Protein 9M7M (pdb70)

B-factor: mean 20.56, std 9.29, range [4.13, 63.59]

InterPro domains:
  IPR006439 HAD hydrolase, subfamily IA [TIGR01509] (69-194)
  IPR023198 Phosphoglycolate phosphatase-like, domain 2 [G3DSA:1.10.150.240] (22-89)
  IPR023214 HAD superfamily [G3DSA:3.40.50.1000] (11-214)
  IPR036412 HAD-like superfamily [SSF56784] (8-224)
  IPR041492 Haloacid dehalogenase-like hydrolase [PF13419] (12-194)
  IPR045228 Phosphatase Gpp1/Gpp2-like [cd07529] (8-196)

Structure (mmCIF, N/CA/C/O backbone):
data_9M7M
#
_entry.id   9M7M
#
_cell.length_a   51.620
_cell.length_b   61.090
_cell.length_c   68.250
_cell.angle_alpha   90.00
_cell.angle_beta   90.00
_cell.angle_gamma   90.00
#
_symmetry.space_group_name_H-M   'P 2 21 21'
#
loop_
_entity.id
_entity.type
_entity.pdbx_description
1 polymer "Pseudouridine-5'-phosphatase"
2 non-polymer 'MAGNESIUM ION'
3 non-polymer 5-[(2~{S},3~{R},4~{S},5~{R})-5-(hydroxymethyl)-3,4-bis(oxidanyl)oxolan-2-yl]-1~{H}-pyrimidine-2,4-dione
4 water water
#
loop_
_atom_site.group_PDB
_atom_site.id
_atom_site.type_symbol
_atom_site.label_atom_id
_atom_site.label_alt_id
_atom_site.label_comp_id
_atom_site.label_asym_id
_atom_site.label_entity_id
_atom_site.label_seq_id
_atom_site.pdbx_PDB_ins_code
_atom_site.Cartn_x
_atom_site.Cartn_y
_atom_site.Cartn_z
_atom_site.occupancy
_atom_site.B_iso_or_equiv
_atom_site.auth_seq_id
_atom_site.auth_comp_id
_atom_site.auth_asym_id
_atom_site.auth_atom_id
_atom_site.pdbx_PDB_model_num
ATOM 1 N N . ALA A 1 1 ? 6.194 20.706 -2.817 1.00 53.71 3 ALA A N 1
ATOM 2 C CA . ALA A 1 1 ? 5.218 19.754 -2.290 1.00 50.05 3 ALA A CA 1
ATOM 3 C C . ALA A 1 1 ? 4.805 20.154 -0.867 1.00 50.24 3 ALA A C 1
ATOM 4 O O . ALA A 1 1 ? 5.666 20.252 0.022 1.00 47.92 3 ALA A O 1
ATOM 10 N N . PRO A 1 2 ? 3.493 20.380 -0.637 1.00 41.08 4 PRO A N 1
ATOM 11 C CA . PRO A 1 2 ? 3.020 20.796 0.687 1.00 38.96 4 PRO A CA 1
ATOM 12 C C . PRO A 1 2 ? 3.383 19.771 1.769 1.00 33.42 4 PRO A C 1
ATOM 13 O O . PRO A 1 2 ? 3.550 18.589 1.478 1.00 31.86 4 PRO A O 1
ATOM 24 N N . PRO A 1 3 ? 3.491 20.213 3.020 1.00 28.20 5 PRO A N 1
ATOM 25 C CA . PRO A 1 3 ? 3.893 19.283 4.069 1.00 25.74 5 PRO A CA 1
ATOM 26 C C . PRO A 1 3 ? 2.763 18.320 4.373 1.00 25.11 5 PRO A C 1
ATOM 27 O O . PRO A 1 3 ? 1.611 18.744 4.464 1.00 25.09 5 PRO A O 1
ATOM 38 N N . GLN A 1 4 ? 3.090 17.052 4.506 1.00 21.79 6 GLN A N 1
ATOM 39 C CA . GLN A 1 4 ? 2.144 15.989 4.817 1.00 22.70 6 GLN A CA 1
ATOM 40 C C . GLN A 1 4 ? 2.396 15.469 6.232 1.00 24.69 6 GLN A C 1
ATOM 41 O O . GLN A 1 4 ? 3.530 15.553 6.734 1.00 18.68 6 GLN A O 1
ATOM 55 N N . PRO A 1 5 ? 1.347 14.938 6.895 1.00 20.21 7 PRO A N 1
ATOM 56 C CA . PRO A 1 5 ? 1.506 14.477 8.264 1.00 20.64 7 PRO A CA 1
ATOM 57 C C . PRO A 1 5 ? 2.521 13.330 8.400 1.00 18.00 7 PRO A C 1
ATOM 58 O O . PRO A 1 5 ? 2.705 12.502 7.512 1.00 19.98 7 PRO A O 1
ATOM 69 N N . VAL A 1 6 ? 3.165 13.308 9.569 1.00 19.41 8 VAL A N 1
ATOM 70 C CA . VAL A 1 6 ? 4.141 12.298 9.910 1.00 19.46 8 VAL A CA 1
ATOM 71 C C . VAL A 1 6 ? 3.856 11.691 11.264 1.00 21.02 8 VAL A C 1
ATOM 72 O O . VAL A 1 6 ? 3.112 12.268 12.060 1.00 21.59 8 VAL A O 1
ATOM 85 N N . THR A 1 7 ? 4.440 10.525 11.519 1.00 18.90 9 THR A N 1
ATOM 86 C CA . THR A 1 7 ? 4.275 9.871 12.818 1.00 22.09 9 THR A CA 1
ATOM 87 C C . THR A 1 7 ? 5.570 9.620 13.606 1.00 20.81 9 THR A C 1
ATOM 88 O O . THR A 1 7 ? 5.542 9.417 14.823 1.00 22.37 9 THR 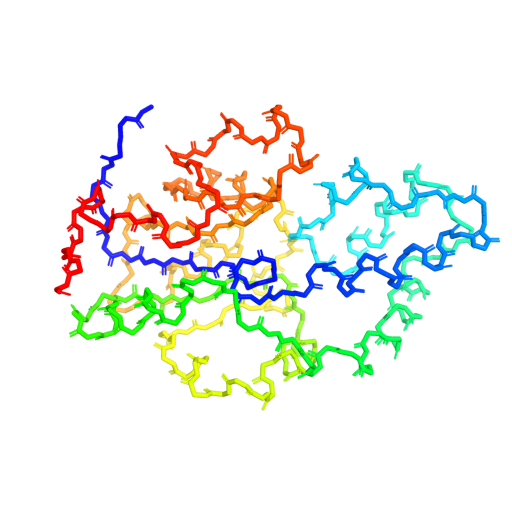A O 1
ATOM 99 N N . HIS A 1 8 ? 6.697 9.629 12.907 1.00 20.08 10 HIS A N 1
ATOM 100 C CA . HIS A 1 8 ? 8.008 9.360 13.509 1.00 17.89 10 HIS A CA 1
ATOM 101 C C . HIS A 1 8 ? 9.016 10.415 13.059 1.00 16.57 10 HIS A C 1
ATOM 102 O O . HIS A 1 8 ? 9.052 10.796 11.903 1.00 14.55 10 HIS A O 1
ATOM 116 N N . LEU A 1 9 ? 9.840 10.885 13.994 1.00 15.91 11 LEU A N 1
ATOM 117 C CA . LEU A 1 9 ? 10.843 11.913 13.730 1.00 13.05 11 LEU A CA 1
ATOM 118 C C . LEU A 1 9 ? 12.252 11.353 13.875 1.00 14.40 11 LEU A C 1
ATOM 119 O O . LEU A 1 9 ? 12.531 10.513 14.753 1.00 14.74 11 LEU A O 1
ATOM 135 N N . ILE A 1 10 ? 13.135 11.806 13.003 1.00 12.16 12 ILE A N 1
ATOM 136 C CA . ILE A 1 10 ? 14.526 11.395 13.028 1.00 10.66 12 ILE A CA 1
ATOM 137 C C . ILE A 1 10 ? 15.393 12.660 13.048 1.00 12.05 12 ILE A C 1
ATOM 138 O O . ILE A 1 10 ? 15.241 13.511 12.154 1.00 9.81 12 ILE A O 1
ATOM 154 N N . PHE A 1 11 ? 16.310 12.812 14.011 1.00 9.96 13 PHE A N 1
ATOM 155 C CA . PHE A 1 11 ? 17.113 14.044 14.161 1.00 9.34 13 PHE A CA 1
ATOM 156 C C . PHE A 1 11 ? 18.560 13.760 13.863 1.00 7.94 13 PHE A C 1
ATOM 157 O O . PHE A 1 11 ? 19.116 12.772 14.351 1.00 10.12 13 PHE A O 1
ATOM 174 N N . ASP A 1 12 ? 19.165 14.616 13.076 1.00 9.30 14 ASP A N 1
ATOM 175 C CA . ASP A 1 12 ? 20.618 14.741 13.048 1.00 7.72 14 ASP A CA 1
ATOM 176 C C . ASP A 1 12 ? 21.104 15.255 14.400 1.00 10.17 14 ASP A C 1
ATOM 177 O O . ASP A 1 12 ? 20.342 15.862 15.140 1.00 10.69 14 ASP A O 1
ATOM 186 N N . MET A 1 13 ? 22.386 15.117 14.691 1.00 8.26 15 MET A N 1
ATOM 187 C CA . MET A 1 13 ? 22.958 15.670 15.903 1.00 8.06 15 MET A CA 1
ATOM 188 C C . MET A 1 13 ? 23.788 16.918 15.634 1.00 7.42 15 MET A C 1
ATOM 189 O O . MET A 1 13 ? 23.462 18.026 16.078 1.00 8.46 15 MET A O 1
ATOM 203 N N . ASP A 1 14 ? 24.930 16.791 14.953 1.00 7.53 16 ASP A N 1
ATOM 204 C CA . ASP A 1 14 ? 25.860 17.876 14.826 1.00 9.77 16 ASP A CA 1
ATOM 205 C C . ASP A 1 14 ? 25.315 19.010 14.026 1.00 7.76 16 ASP A C 1
ATOM 206 O O . ASP A 1 14 ? 24.908 18.858 12.887 1.00 7.95 16 ASP A O 1
ATOM 215 N N . GLY A 1 15 ? 25.346 20.206 14.603 1.00 8.73 17 GLY A N 1
ATOM 216 C CA . GLY A 1 15 ? 24.889 21.412 13.952 1.00 8.75 17 GLY A CA 1
ATOM 217 C C . GLY A 1 15 ? 23.408 21.613 13.995 1.00 9.27 17 GLY A C 1
ATOM 218 O O . GLY A 1 15 ? 22.902 22.655 13.519 1.00 12.11 17 GLY A O 1
ATOM 222 N N . LEU A 1 16 ? 22.690 20.580 14.448 1.00 10.09 18 LEU A N 1
ATOM 223 C CA . LEU A 1 16 ? 21.209 20.568 14.433 1.00 8.57 18 LEU A CA 1
ATOM 224 C C . LEU A 1 16 ? 20.739 20.566 15.901 1.00 10.08 18 LEU A C 1
ATOM 225 O O . LEU A 1 16 ? 19.969 21.444 16.298 1.00 10.74 18 LEU A O 1
ATOM 241 N N . LEU A 1 17 ? 21.111 19.570 16.664 1.00 9.40 19 LEU A N 1
ATOM 242 C CA . LEU A 1 17 ? 20.813 19.544 18.092 1.00 10.65 19 LEU A CA 1
ATOM 243 C C . LEU A 1 17 ? 21.931 20.106 18.923 1.00 10.20 19 LEU A C 1
ATOM 244 O O . LEU A 1 17 ? 21.644 20.680 20.006 1.00 11.67 19 LEU A O 1
ATOM 260 N N . LEU A 1 18 ? 23.171 19.939 18.520 1.00 10.90 20 LEU A N 1
ATOM 261 C CA . LEU A 1 18 ? 24.325 20.499 19.252 1.00 11.48 20 LEU A CA 1
ATOM 262 C C . LEU A 1 18 ? 25.136 21.464 18.386 1.00 9.14 20 LEU A C 1
ATOM 263 O O . LEU A 1 18 ? 25.254 21.253 17.169 1.00 9.62 20 LEU A O 1
ATOM 279 N N . ASP A 1 19 ? 25.740 22.444 19.027 1.00 11.45 21 ASP A N 1
ATOM 280 C CA . ASP A 1 19 ? 26.503 23.505 18.361 1.00 10.73 21 ASP A CA 1
ATOM 281 C C . ASP A 1 19 ? 27.919 23.065 18.098 1.00 10.88 21 ASP A C 1
ATOM 282 O O . ASP A 1 19 ? 28.883 23.782 18.390 1.00 15.28 21 ASP A O 1
ATOM 291 N N . THR A 1 20 ? 28.098 21.883 17.521 1.00 10.10 22 THR A N 1
ATOM 292 C CA . THR A 1 20 ? 29.414 21.327 17.329 1.00 10.41 22 THR A CA 1
ATOM 293 C C . THR A 1 20 ? 30.046 21.648 15.989 1.00 11.08 22 THR A C 1
ATOM 294 O O . THR A 1 20 ? 31.270 21.491 15.837 1.00 10.95 22 THR A O 1
ATOM 305 N N . GLU A 1 21 ? 29.301 22.126 15.001 1.00 12.06 23 GLU A N 1
ATOM 306 C CA . GLU A 1 21 ? 29.929 22.438 13.710 1.00 12.52 23 GLU A CA 1
ATOM 307 C C . GLU A 1 21 ? 30.983 23.573 13.792 1.00 11.63 23 GLU A C 1
ATOM 308 O O . GLU A 1 21 ? 32.001 23.563 13.111 1.00 12.15 23 GLU A O 1
ATOM 320 N N . ARG A 1 22 ? 30.789 24.505 14.717 1.00 11.95 24 ARG A N 1
ATOM 321 C CA . ARG A 1 22 ? 31.786 25.545 14.881 1.00 15.89 24 ARG A CA 1
ATOM 322 C C . ARG A 1 22 ? 33.087 24.978 15.467 1.00 12.68 24 ARG A C 1
ATOM 323 O O . ARG A 1 22 ? 34.159 25.510 15.203 1.00 15.58 24 ARG A O 1
ATOM 344 N N . LEU A 1 23 ? 33.008 23.893 16.250 1.00 12.28 25 LEU A N 1
ATOM 345 C CA . LEU A 1 23 ? 34.190 23.215 16.784 1.00 14.12 25 LEU A CA 1
ATOM 346 C C . LEU A 1 23 ? 34.993 22.565 15.680 1.00 13.33 25 LEU A C 1
ATOM 347 O O . LEU A 1 23 ? 36.209 22.713 15.618 1.00 14.66 25 LEU A O 1
ATOM 363 N N . TYR A 1 24 ? 34.314 21.843 14.769 1.00 14.55 26 TYR A N 1
ATOM 364 C CA . TYR A 1 24 ? 34.996 21.297 13.600 1.00 12.43 26 TYR A CA 1
ATOM 365 C C . TYR A 1 24 ? 35.632 22.374 12.768 1.00 15.41 26 TYR A C 1
ATOM 366 O O . TYR A 1 24 ? 36.770 22.209 12.293 1.00 16.56 26 TYR A O 1
ATOM 384 N N . SER A 1 25 ? 34.910 23.484 12.576 1.00 13.15 27 SER A N 1
ATOM 385 C CA . SER A 1 25 ? 35.410 24.557 11.734 1.00 17.30 27 SER A CA 1
ATOM 386 C C . SER A 1 25 ? 36.736 25.097 12.255 1.00 17.08 27 SER A C 1
ATOM 387 O O . SER A 1 25 ? 37.691 25.298 11.507 1.00 19.45 27 SER A O 1
ATOM 395 N N . VAL A 1 26 ? 36.780 25.385 13.542 1.00 16.81 28 VAL A N 1
ATOM 396 C CA . VAL A 1 26 ? 38.022 25.920 14.130 1.00 18.51 28 VAL A CA 1
ATOM 397 C C . VAL A 1 26 ? 39.202 24.970 13.971 1.00 18.64 28 VAL A C 1
ATOM 398 O O . VAL A 1 26 ? 40.308 25.421 13.628 1.00 20.59 28 VAL A O 1
ATOM 411 N N . VAL A 1 27 ? 38.993 23.678 14.173 1.00 16.67 29 VAL A N 1
ATOM 412 C CA . VAL A 1 27 ? 40.096 22.730 14.116 1.00 19.95 29 VAL A CA 1
ATOM 413 C C . VAL A 1 27 ? 40.536 22.552 12.675 1.00 21.41 29 VAL A C 1
ATOM 414 O O . VAL A 1 27 ? 41.748 22.472 12.375 1.00 21.02 29 VAL A O 1
ATOM 427 N N . PHE A 1 28 ? 39.573 22.485 11.756 1.00 18.20 30 PHE A N 1
ATOM 428 C CA . PHE A 1 28 ? 39.963 22.351 10.349 1.00 17.99 30 PHE A CA 1
ATOM 429 C C . PHE A 1 28 ? 40.576 23.617 9.784 1.00 19.81 30 PHE A C 1
ATOM 430 O O . PHE A 1 28 ? 41.509 23.541 8.994 1.00 22.91 30 PHE A O 1
ATOM 447 N N . GLN A 1 29 ? 40.088 24.777 10.191 1.00 19.50 31 GLN A N 1
ATOM 448 C CA . GLN A 1 29 ? 40.687 26.035 9.729 1.00 22.98 31 GLN A CA 1
ATOM 449 C C . GLN A 1 29 ? 42.146 26.091 10.195 1.00 24.96 31 GLN A C 1
ATOM 450 O O . GLN A 1 29 ? 43.042 26.429 9.418 1.00 28.35 31 GLN A O 1
ATOM 464 N N . GLU A 1 30 ? 42.390 25.681 11.427 1.00 24.74 32 GLU A N 1
ATOM 465 C CA . GLU A 1 30 ? 43.743 25.762 11.964 1.00 27.96 32 GLU A CA 1
ATOM 466 C C . GLU A 1 30 ? 44.676 24.849 11.170 1.00 27.34 32 GLU A C 1
ATOM 467 O O . GLU A 1 30 ? 45.796 25.228 10.817 1.00 31.26 32 GLU A O 1
ATOM 479 N N . ILE A 1 31 ? 44.219 23.642 10.868 1.00 25.00 33 ILE A N 1
ATOM 480 C CA . ILE A 1 31 ? 45.023 22.708 10.095 1.00 23.47 33 ILE A CA 1
ATOM 481 C C . ILE A 1 31 ? 45.234 23.211 8.667 1.00 26.75 33 ILE A C 1
ATOM 482 O O . ILE A 1 31 ? 46.363 23.148 8.127 1.00 26.99 33 ILE A O 1
ATOM 498 N N . CYS A 1 32 ? 44.174 23.729 8.048 1.00 26.55 34 CYS A N 1
ATOM 499 C CA . CYS A 1 32 ? 44.247 24.189 6.648 1.00 24.96 34 CYS A CA 1
ATOM 500 C C . CYS A 1 32 ? 45.160 25.401 6.516 1.00 30.74 34 CYS A C 1
ATOM 501 O O . CYS A 1 32 ? 45.876 25.541 5.522 1.00 32.42 34 CYS A O 1
ATOM 509 N N . ASN A 1 33 ? 45.136 26.262 7.525 1.00 32.13 35 ASN A N 1
ATOM 510 C CA . ASN A 1 33 ? 45.885 27.502 7.500 1.00 34.05 35 ASN A CA 1
ATOM 511 C C . ASN A 1 33 ? 47.381 27.277 7.377 1.00 34.61 35 ASN A C 1
ATOM 512 O O . ASN A 1 33 ? 48.074 28.107 6.795 1.00 37.36 35 ASN A O 1
ATOM 523 N N . ARG A 1 34 ? 47.891 26.171 7.921 1.00 30.22 36 ARG A N 1
ATOM 524 C CA . ARG A 1 34 ? 49.341 25.980 7.954 1.00 34.43 36 ARG A CA 1
ATOM 525 C C . ARG A 1 34 ? 49.821 25.628 6.572 1.00 34.29 36 ARG A C 1
ATOM 526 O O . ARG A 1 34 ? 51.018 25.678 6.279 1.00 36.72 36 ARG A O 1
ATOM 547 N N . TYR A 1 35 ? 48.861 25.315 5.708 1.00 31.70 37 TYR A N 1
ATOM 548 C CA . TYR A 1 35 ? 49.134 25.039 4.319 1.00 35.33 37 TYR A CA 1
ATOM 549 C C . TYR A 1 35 ? 48.640 26.170 3.439 1.00 33.59 37 TYR A C 1
ATOM 550 O O . TYR A 1 35 ? 48.535 26.012 2.235 1.00 36.48 37 TYR A O 1
ATOM 568 N N . ASP A 1 36 ? 48.358 27.313 4.048 1.00 33.93 38 ASP A N 1
ATOM 569 C CA . ASP A 1 36 ? 47.868 28.488 3.326 1.00 37.06 38 ASP A CA 1
ATOM 570 C C . ASP A 1 36 ? 46.578 28.241 2.555 1.00 38.36 38 ASP A C 1
ATOM 571 O O . ASP A 1 36 ? 46.341 28.875 1.530 1.00 36.63 38 ASP A O 1
ATOM 580 N N . LYS A 1 37 ? 45.744 27.337 3.067 1.00 33.27 39 LYS A N 1
ATOM 581 C CA . LYS A 1 37 ? 44.435 27.069 2.490 1.00 31.37 39 LYS A CA 1
ATOM 582 C C . LYS A 1 37 ? 43.354 27.520 3.465 1.00 31.32 39 LYS A C 1
ATOM 583 O O . LYS A 1 37 ? 43.569 27.545 4.673 1.00 31.25 39 LYS A O 1
ATOM 602 N N . LYS A 1 38 ? 42.200 27.891 2.929 1.00 29.49 40 LYS A N 1
ATOM 603 C CA . LYS A 1 38 ? 41.075 28.362 3.735 1.00 28.41 40 LYS A CA 1
ATOM 604 C C . LYS A 1 38 ? 39.956 27.326 3.813 1.00 25.80 40 LYS A C 1
ATOM 605 O O . LYS A 1 38 ? 39.430 26.919 2.803 1.00 25.41 40 LYS A O 1
ATOM 624 N N . TYR A 1 39 ? 39.611 26.918 5.032 1.00 25.87 41 TYR A N 1
ATOM 625 C CA . TYR A 1 39 ? 38.507 26.005 5.274 1.00 22.01 41 TYR A CA 1
ATOM 626 C C . TYR A 1 39 ? 37.206 26.816 5.168 1.00 23.36 41 TYR A C 1
ATOM 627 O O . TYR A 1 39 ? 36.686 27.312 6.156 1.00 23.36 41 TYR A O 1
ATOM 645 N N . SER A 1 40 ? 36.670 26.939 3.963 1.00 21.84 42 SER A N 1
ATOM 646 C CA . SER A 1 40 ? 35.581 27.872 3.741 1.00 21.97 42 SER A CA 1
ATOM 647 C C . SER A 1 40 ? 34.243 27.168 3.752 1.00 21.39 42 SER A C 1
ATOM 648 O O . SER A 1 40 ? 34.172 25.953 3.725 1.00 19.98 42 SER A O 1
ATOM 656 N N . TRP A 1 41 ? 33.184 27.952 3.715 1.00 20.28 43 TRP A N 1
ATOM 657 C CA . TRP A 1 41 ? 31.848 27.393 3.652 1.00 19.70 43 TRP A CA 1
ATOM 658 C C . TRP A 1 41 ? 31.620 26.476 2.453 1.00 16.95 43 TRP A C 1
ATOM 659 O O . TRP A 1 41 ? 30.888 25.482 2.583 1.00 16.81 43 TRP A O 1
ATOM 680 N N . ASP A 1 42 ? 32.230 26.731 1.313 1.00 22.85 44 ASP A N 1
ATOM 681 C CA . ASP A 1 42 ? 32.045 25.835 0.197 1.00 23.87 44 ASP A CA 1
ATOM 682 C C . ASP A 1 42 ? 32.533 24.412 0.500 1.00 21.91 44 ASP A C 1
ATOM 683 O O . ASP A 1 42 ? 31.804 23.456 0.240 1.00 24.52 44 ASP A O 1
ATOM 692 N N . VAL A 1 43 ? 33.722 24.299 1.104 1.00 16.17 45 VAL A N 1
ATOM 693 C CA . VAL A 1 43 ? 34.272 23.038 1.550 1.00 16.90 45 VAL A CA 1
ATOM 694 C C . VAL A 1 43 ? 33.421 22.427 2.660 1.00 15.05 45 VAL A C 1
ATOM 695 O O . VAL A 1 43 ? 33.078 21.253 2.603 1.00 13.31 45 VAL A O 1
ATOM 708 N N . LYS A 1 44 ? 33.044 23.216 3.665 1.00 13.80 46 LYS A N 1
ATOM 709 C CA . LYS A 1 44 ? 32.264 22.685 4.766 1.00 14.96 46 LYS A CA 1
ATOM 710 C C . LYS A 1 44 ? 30.967 22.064 4.286 1.00 15.21 46 LYS A C 1
ATOM 711 O O . LYS A 1 44 ? 30.558 21.029 4.759 1.00 13.04 46 LYS A O 1
ATOM 730 N N . SER A 1 45 ? 30.344 22.691 3.279 1.00 12.72 47 SER A N 1
ATOM 731 C CA . SER A 1 45 ? 29.084 22.187 2.747 1.00 12.03 47 SE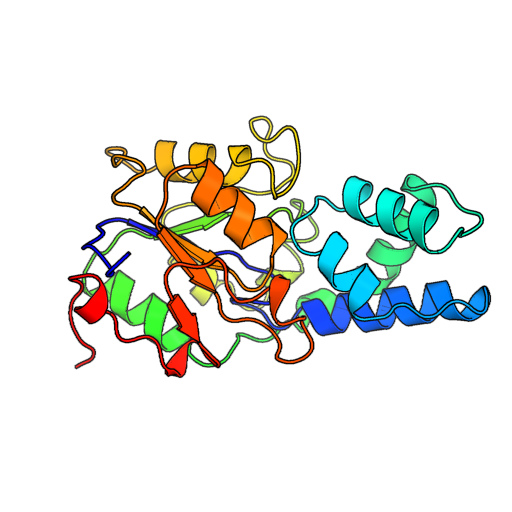R A CA 1
ATOM 732 C C . SER A 1 45 ? 29.196 20.808 2.154 1.00 13.33 47 SER A C 1
ATOM 733 O O . SER A 1 45 ? 28.242 20.098 2.075 1.00 12.84 47 SER A O 1
ATOM 741 N N . LEU A 1 46 ? 30.374 20.430 1.716 1.00 9.57 48 LEU A N 1
ATOM 742 C CA . LEU A 1 46 ? 30.599 19.170 1.085 1.00 10.28 48 LEU A CA 1
ATOM 743 C C . LEU A 1 46 ? 30.725 18.086 2.100 1.00 9.23 48 LEU A C 1
ATOM 744 O O . LEU A 1 46 ? 30.543 16.906 1.767 1.00 10.98 48 LEU A O 1
ATOM 760 N N . VAL A 1 47 ? 31.117 18.376 3.333 1.00 10.42 49 VAL A N 1
ATOM 761 C CA . VAL A 1 47 ? 31.538 17.334 4.274 1.00 10.22 49 VAL A CA 1
ATOM 762 C C . VAL A 1 47 ? 30.622 17.172 5.495 1.00 9.88 49 VAL A C 1
ATOM 763 O O . VAL A 1 47 ? 30.642 16.137 6.141 1.00 10.78 49 VAL A O 1
ATOM 776 N N . MET A 1 48 ? 29.829 18.174 5.816 1.00 10.44 50 MET A N 1
ATOM 777 C CA . MET A 1 48 ? 28.863 17.962 6.943 1.00 11.06 50 MET A CA 1
ATOM 778 C C . MET A 1 48 ? 27.972 16.778 6.633 1.00 9.86 50 MET A C 1
ATOM 779 O O . MET A 1 48 ? 27.503 16.686 5.527 1.00 9.40 50 MET A O 1
ATOM 793 N N . GLY A 1 49 ? 27.861 15.866 7.554 1.00 10.33 51 GLY A N 1
ATOM 794 C CA . GLY A 1 49 ? 27.044 14.667 7.361 1.00 11.32 51 GLY A CA 1
ATOM 795 C C . GLY A 1 49 ? 27.790 13.431 6.890 1.00 11.05 51 GLY A C 1
ATOM 796 O O . GLY A 1 49 ? 27.246 12.321 6.949 1.00 11.97 51 GLY A O 1
ATOM 800 N N . LYS A 1 50 ? 29.052 13.616 6.503 1.00 10.23 52 LYS A N 1
ATOM 801 C CA . LYS A 1 50 ? 29.915 12.510 6.096 1.00 10.87 52 LYS A CA 1
ATOM 802 C C . LYS A 1 50 ? 30.550 11.894 7.345 1.00 11.29 52 LYS A C 1
ATOM 803 O O . LYS A 1 50 ? 30.725 12.559 8.364 1.00 14.27 52 LYS A O 1
ATOM 822 N N . LYS A 1 51 ? 30.954 10.649 7.215 1.00 13.84 53 LYS A N 1
ATOM 823 C CA . LYS A 1 51 ? 31.713 10.000 8.262 1.00 14.54 53 LYS A CA 1
ATOM 824 C C . LYS A 1 51 ? 33.091 10.668 8.268 1.00 12.36 53 LYS A C 1
ATOM 825 O O . LYS A 1 51 ? 33.532 11.294 7.300 1.00 13.48 53 LYS A O 1
ATOM 844 N N . ALA A 1 52 ? 33.816 10.537 9.371 1.00 14.52 54 ALA A N 1
ATOM 845 C CA . ALA A 1 52 ? 35.045 11.326 9.567 1.00 13.76 54 ALA A CA 1
ATOM 846 C C . ALA A 1 52 ? 36.095 11.078 8.491 1.00 14.25 54 ALA A C 1
ATOM 847 O O . ALA A 1 52 ? 36.679 12.024 7.989 1.00 16.22 54 ALA A O 1
ATOM 854 N N . LEU A 1 53 ? 36.326 9.817 8.155 1.00 17.85 55 LEU A N 1
ATOM 855 C CA . LEU A 1 53 ? 37.294 9.487 7.133 1.00 18.51 55 LEU A CA 1
ATOM 856 C C . LEU A 1 53 ? 36.862 10.009 5.740 1.00 18.10 55 LEU A C 1
ATOM 857 O O . LEU A 1 53 ? 37.690 10.453 4.942 1.00 17.34 55 LEU A O 1
ATOM 873 N N . GLU A 1 54 ? 35.550 9.972 5.461 1.00 16.40 56 GLU A N 1
ATOM 874 C CA . GLU A 1 54 ? 35.005 10.465 4.197 1.00 14.52 56 GLU A CA 1
ATOM 875 C C . GLU A 1 54 ? 35.218 11.970 4.091 1.00 12.74 56 GLU A C 1
ATOM 876 O O . GLU A 1 54 ? 35.648 12.496 3.051 1.00 15.06 56 GLU A O 1
ATOM 888 N N . ALA A 1 55 ? 34.876 12.658 5.173 1.00 13.91 57 ALA A N 1
ATOM 889 C CA . ALA A 1 55 ? 35.055 14.110 5.241 1.00 13.65 57 ALA A CA 1
ATOM 890 C C . ALA A 1 55 ? 36.514 14.482 5.032 1.00 13.16 57 ALA A C 1
ATOM 891 O O . ALA A 1 55 ? 36.843 15.376 4.283 1.00 14.70 57 ALA A O 1
ATOM 898 N N . ALA A 1 56 ? 37.412 13.803 5.739 1.00 14.36 58 ALA A N 1
ATOM 899 C CA . ALA A 1 56 ? 38.832 14.070 5.645 1.00 14.91 58 ALA A CA 1
ATOM 900 C C . ALA A 1 56 ? 39.356 13.935 4.207 1.00 13.84 58 ALA A C 1
ATOM 901 O O . ALA A 1 56 ? 40.062 14.827 3.716 1.00 16.35 58 ALA A O 1
ATOM 908 N N . GLN A 1 57 ? 38.939 12.890 3.517 1.00 15.02 59 GLN A N 1
ATOM 909 C CA . GLN A 1 57 ? 39.388 12.694 2.165 1.00 16.17 59 GLN A CA 1
ATOM 910 C C . GLN A 1 57 ? 38.897 13.811 1.236 1.00 15.95 59 GLN A C 1
ATOM 911 O O . GLN A 1 57 ? 39.618 14.290 0.381 1.00 16.35 59 GLN A O 1
ATOM 925 N N . ILE A 1 58 ? 37.659 14.252 1.427 1.00 15.27 60 ILE A N 1
ATOM 926 C CA . ILE A 1 58 ? 37.157 15.362 0.637 1.00 12.75 60 ILE A CA 1
ATOM 927 C C . ILE A 1 58 ? 37.900 16.652 0.875 1.00 14.42 60 ILE A C 1
ATOM 928 O O . ILE A 1 58 ? 38.276 17.364 -0.073 1.00 16.00 60 ILE A O 1
ATOM 944 N N . ILE A 1 59 ? 38.160 16.967 2.153 1.00 14.75 61 ILE A N 1
ATOM 945 C CA . ILE A 1 59 ? 38.929 18.170 2.507 1.00 15.15 61 ILE A CA 1
ATOM 946 C C . ILE A 1 59 ? 40.298 18.147 1.800 1.00 15.67 61 ILE A C 1
ATOM 947 O O . ILE A 1 59 ? 40.738 19.141 1.212 1.00 19.26 61 ILE A O 1
ATOM 963 N N . ILE A 1 60 ? 40.914 16.987 1.878 1.00 14.95 62 ILE A N 1
ATOM 964 C CA . ILE A 1 60 ? 42.253 16.794 1.315 1.00 17.98 62 ILE A CA 1
ATOM 965 C C . ILE A 1 60 ? 42.216 16.992 -0.188 1.00 19.47 62 ILE A C 1
ATOM 966 O O . ILE A 1 60 ? 43.041 17.715 -0.746 1.00 20.61 62 ILE A O 1
ATOM 982 N N . ASP A 1 61 ? 41.252 16.374 -0.871 1.00 19.39 63 ASP A N 1
ATOM 983 C CA . ASP A 1 61 ? 41.159 16.472 -2.338 1.00 19.65 63 ASP A CA 1
ATOM 984 C C . ASP A 1 61 ? 40.797 17.880 -2.807 1.00 20.93 63 ASP A C 1
ATOM 985 O O . ASP A 1 61 ? 41.316 18.393 -3.790 1.00 23.62 63 ASP A O 1
ATOM 994 N N . VAL A 1 62 ? 39.815 18.492 -2.158 1.00 18.98 64 VAL A N 1
ATOM 995 C CA . VAL A 1 62 ? 39.390 19.832 -2.571 1.00 19.30 64 VAL A CA 1
ATOM 996 C C . VAL A 1 62 ? 40.435 20.929 -2.287 1.00 23.23 64 VAL A C 1
ATOM 997 O O . VAL A 1 62 ? 40.653 21.826 -3.099 1.00 23.54 64 VAL A O 1
ATOM 1010 N N . LEU A 1 63 ? 41.075 20.849 -1.128 1.00 23.47 65 LEU A N 1
ATOM 1011 C CA . LEU A 1 63 ? 42.095 21.830 -0.725 1.00 23.69 65 LEU A CA 1
ATOM 1012 C C . LEU A 1 63 ? 43.551 21.406 -1.048 1.00 25.36 65 LEU A C 1
ATOM 1013 O O . LEU A 1 63 ? 44.475 22.180 -0.845 1.00 29.89 65 LEU A O 1
ATOM 1029 N N . GLN A 1 64 ? 43.720 20.200 -1.576 1.00 22.60 66 GLN A N 1
ATOM 1030 C CA . GLN A 1 64 ? 45.024 19.655 -1.927 1.00 27.02 66 GLN A CA 1
ATOM 1031 C C . GLN A 1 64 ? 45.988 19.711 -0.748 1.00 29.17 66 GLN A C 1
ATOM 1032 O O . GLN A 1 64 ? 47.110 20.230 -0.837 1.00 30.27 66 GLN A O 1
ATOM 1046 N N . LEU A 1 65 ? 45.538 19.168 0.369 1.00 23.32 67 LEU A N 1
ATOM 1047 C CA . LEU A 1 65 ? 46.366 19.079 1.549 1.00 25.07 67 LEU A CA 1
ATOM 1048 C C . LEU A 1 65 ? 47.306 17.906 1.416 1.00 27.56 67 LEU A C 1
ATOM 1049 O O . LEU A 1 65 ? 46.932 16.857 0.916 1.00 26.47 67 LEU A O 1
ATOM 1065 N N . PRO A 1 66 ? 48.539 18.067 1.929 1.00 27.69 68 PRO A N 1
ATOM 1066 C CA . PRO A 1 66 ? 49.586 17.058 1.754 1.00 31.31 68 PRO A CA 1
ATOM 1067 C C . PRO A 1 66 ? 49.560 15.969 2.830 1.00 28.47 68 PRO A C 1
ATOM 1068 O O . PRO A 1 66 ? 50.595 15.650 3.415 1.00 29.64 68 PRO A O 1
ATOM 1079 N N . MET A 1 67 ? 48.376 15.430 3.114 1.00 25.76 69 MET A N 1
ATOM 1080 C CA . MET A 1 67 ? 48.206 14.393 4.137 1.00 27.72 69 MET A CA 1
ATOM 1081 C C . MET A 1 67 ? 47.275 13.280 3.702 1.00 27.36 69 MET A C 1
ATOM 1082 O O . MET A 1 67 ? 46.568 13.411 2.699 1.00 29.21 69 MET A O 1
ATOM 1096 N N . SER A 1 68 ? 47.252 12.187 4.457 1.00 24.50 70 SER A N 1
ATOM 1097 C CA . S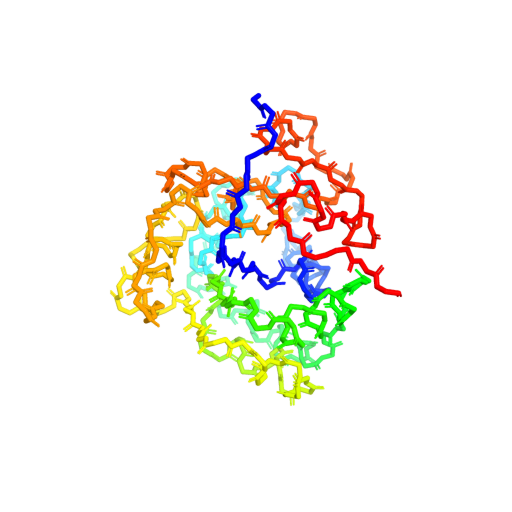ER A 1 68 ? 46.293 11.122 4.222 1.00 22.45 70 SER A CA 1
ATOM 1098 C C . SER A 1 68 ? 45.054 11.373 5.067 1.00 20.91 70 SER A C 1
ATOM 1099 O O . SER A 1 68 ? 45.083 12.151 6.003 1.00 20.81 70 SER A O 1
ATOM 1107 N N . LYS A 1 69 ? 43.954 10.724 4.705 1.00 23.38 71 LYS A N 1
ATOM 1108 C CA . LYS A 1 69 ? 42.742 10.887 5.446 1.00 19.76 71 LYS A CA 1
ATOM 1109 C C . LYS A 1 69 ? 42.881 10.365 6.872 1.00 20.65 71 LYS A C 1
ATOM 1110 O O . LYS A 1 69 ? 42.309 10.911 7.791 1.00 20.40 71 LYS A O 1
ATOM 1129 N N . GLU A 1 70 ? 43.652 9.296 7.043 1.00 23.07 72 GLU A N 1
ATOM 1130 C CA . GLU A 1 70 ? 43.862 8.749 8.376 1.00 23.62 72 GLU A CA 1
ATOM 1131 C C . GLU A 1 70 ? 44.631 9.726 9.251 1.00 22.71 72 GLU A C 1
ATOM 1132 O O . GLU A 1 70 ? 44.315 9.925 10.424 1.00 21.07 72 GLU A O 1
ATOM 1144 N N . GLU A 1 71 ? 45.618 10.383 8.660 1.00 20.68 73 GLU A N 1
ATOM 1145 C CA . GLU A 1 71 ? 46.390 11.396 9.378 1.00 23.36 73 GLU A CA 1
ATOM 1146 C C . GLU A 1 71 ? 45.551 12.599 9.772 1.00 20.32 73 GLU A C 1
ATOM 1147 O O . GLU A 1 71 ? 45.654 13.102 10.892 1.00 20.18 73 GLU A O 1
ATOM 1159 N N . LEU A 1 72 ? 44.665 13.033 8.870 1.00 22.23 74 LEU A N 1
ATOM 1160 C CA . LEU A 1 72 ? 43.821 14.187 9.146 1.00 17.19 74 LEU A CA 1
ATOM 1161 C C . LEU A 1 72 ? 42.763 13.849 10.190 1.00 16.39 74 LEU A C 1
ATOM 1162 O O . LEU A 1 72 ? 42.492 14.648 11.079 1.00 17.96 74 LEU A O 1
ATOM 1178 N N . VAL A 1 73 ? 42.202 12.650 10.123 1.00 16.41 75 VAL A N 1
ATOM 1179 C CA . VAL A 1 73 ? 41.266 12.227 11.165 1.00 17.99 75 VAL A CA 1
ATOM 1180 C C . VAL A 1 73 ? 41.980 12.145 12.519 1.00 19.18 75 VAL A C 1
ATOM 1181 O O . VAL A 1 73 ? 41.452 12.643 13.499 1.00 19.11 75 VAL A O 1
ATOM 1194 N N . GLU A 1 74 ? 43.157 11.501 12.583 1.00 20.25 76 GLU A N 1
ATOM 1195 C CA . GLU A 1 74 ? 43.826 11.365 13.865 1.00 23.04 76 GLU A CA 1
ATOM 1196 C C . GLU A 1 74 ? 44.139 12.722 14.455 1.00 18.46 76 GLU A C 1
ATOM 1197 O O . GLU A 1 74 ? 43.835 12.970 15.622 1.00 21.96 76 GLU A O 1
ATOM 1209 N N . GLU A 1 75 ? 44.732 13.609 13.676 1.00 25.07 77 GLU A N 1
ATOM 1210 C CA . GLU A 1 75 ? 45.106 14.913 14.217 1.00 25.64 77 GLU A CA 1
ATOM 1211 C C . GLU A 1 75 ? 43.880 15.699 14.647 1.00 23.61 77 GLU A C 1
ATOM 1212 O O . GLU A 1 75 ? 43.834 16.260 15.722 1.00 26.50 77 GLU A O 1
ATOM 1224 N N . SER A 1 76 ? 42.859 15.721 13.798 1.00 21.77 78 SER A N 1
ATOM 1225 C CA . SER A 1 76 ? 41.677 16.551 14.077 1.00 18.75 78 SER A CA 1
ATOM 1226 C C . SER A 1 76 ? 40.928 16.004 15.292 1.00 20.64 78 SER A C 1
ATOM 1227 O O . SER A 1 76 ? 40.508 16.786 16.146 1.00 18.67 78 SER A O 1
ATOM 1235 N N . GLN A 1 77 ? 40.779 14.680 15.395 1.00 20.54 79 GLN A N 1
ATOM 1236 C CA . GLN A 1 77 ? 40.080 14.075 16.526 1.00 21.72 79 GLN A CA 1
ATOM 1237 C C . GLN A 1 77 ? 40.852 14.355 17.824 1.00 26.02 79 GLN A C 1
ATOM 1238 O O . GLN A 1 77 ? 40.252 14.604 18.865 1.00 27.20 79 GLN A O 1
ATOM 1252 N N . THR A 1 78 ? 42.168 14.367 17.746 1.00 22.89 80 THR A N 1
ATOM 1253 C CA . THR A 1 78 ? 42.964 14.602 18.942 1.00 25.39 80 THR A CA 1
ATOM 1254 C C . THR A 1 78 ? 42.661 15.989 19.500 1.00 26.29 80 THR A C 1
ATOM 1255 O O . THR A 1 78 ? 42.522 16.169 20.717 1.00 27.76 80 THR A O 1
ATOM 1266 N N . LYS A 1 79 ? 42.524 16.956 18.597 1.00 22.79 81 LYS A N 1
ATOM 1267 C CA . LYS A 1 79 ? 42.199 18.322 18.970 1.00 25.06 81 LYS A CA 1
ATOM 1268 C C . LYS A 1 79 ? 40.748 18.461 19.384 1.00 24.64 81 LYS A C 1
ATOM 1269 O O . LYS A 1 79 ? 40.444 19.214 20.290 1.00 24.05 81 LYS A O 1
ATOM 1288 N N . LEU A 1 80 ? 39.842 17.785 18.684 1.00 18.73 82 LEU A N 1
ATOM 1289 C CA . LEU A 1 80 ? 38.427 17.931 18.955 1.00 21.48 82 LEU A CA 1
ATOM 1290 C C . LEU A 1 80 ? 38.051 17.320 20.316 1.00 18.94 82 LEU A C 1
ATOM 1291 O O . LEU A 1 80 ? 37.059 17.740 20.940 1.00 19.12 82 LEU A O 1
ATOM 1307 N N . LYS A 1 81 ? 38.838 16.346 20.788 1.00 26.11 83 LYS A N 1
ATOM 1308 C CA . LYS A 1 81 ? 38.487 15.640 22.015 1.00 29.94 83 LYS A CA 1
ATOM 1309 C C . LYS A 1 81 ? 38.493 16.609 23.196 1.00 27.87 83 LYS A C 1
ATOM 1310 O O . LYS A 1 81 ? 37.771 16.425 24.161 1.00 30.40 83 LYS A O 1
ATOM 1329 N N . GLU A 1 82 ? 39.280 17.659 23.080 1.00 22.93 84 GLU A N 1
ATOM 1330 C CA . GLU A 1 82 ? 39.421 18.629 24.143 1.00 27.32 84 GLU A CA 1
ATOM 1331 C C . GLU A 1 82 ? 38.234 19.553 24.188 1.00 25.44 84 GLU A C 1
ATOM 1332 O O . GLU A 1 82 ? 37.973 20.136 25.221 1.00 26.04 84 GLU A O 1
ATOM 1344 N N . VAL A 1 83 ? 37.515 19.694 23.078 1.00 18.57 85 VAL A N 1
ATOM 1345 C CA . VAL A 1 83 ? 36.428 20.671 23.037 1.00 17.81 85 VAL A CA 1
ATOM 1346 C C . VAL A 1 83 ? 35.036 20.062 22.851 1.00 14.51 85 VAL A C 1
ATOM 1347 O O . VAL A 1 83 ? 34.050 20.677 23.192 1.00 15.64 85 VAL A O 1
ATOM 1360 N N . PHE A 1 84 ? 34.930 18.849 22.341 1.00 14.92 86 PHE A N 1
ATOM 1361 C CA . PHE A 1 84 ? 33.631 18.248 22.130 1.00 15.26 86 PHE A CA 1
ATOM 1362 C C . PHE A 1 84 ? 32.734 18.187 23.381 1.00 15.50 86 PHE A C 1
ATOM 1363 O O . PHE A 1 84 ? 31.510 18.377 23.266 1.00 15.58 86 PHE A O 1
ATOM 1380 N N . PRO A 1 85 ? 33.310 17.923 24.567 1.00 16.20 87 PRO A N 1
ATOM 1381 C CA . PRO A 1 85 ? 32.440 17.871 25.742 1.00 17.35 87 PRO A CA 1
ATOM 1382 C C . PRO A 1 85 ? 31.733 19.171 26.101 1.00 15.82 87 PRO A C 1
ATOM 1383 O O . PRO A 1 85 ? 30.772 19.074 26.868 1.00 18.75 87 PRO A O 1
ATOM 1394 N N . THR A 1 86 ? 32.178 20.303 25.553 1.00 16.05 88 THR A N 1
ATOM 1395 C CA . THR A 1 86 ? 31.611 21.608 25.765 1.00 17.78 88 THR A CA 1
ATOM 1396 C C . THR A 1 86 ? 30.449 21.919 24.835 1.00 18.90 88 THR A C 1
ATOM 1397 O O . THR A 1 86 ? 29.923 23.016 24.898 1.00 19.39 88 THR A O 1
ATOM 1408 N N . ALA A 1 87 ? 30.084 20.946 23.998 1.00 18.08 89 ALA A N 1
ATOM 1409 C CA . ALA A 1 87 ? 28.970 21.119 23.043 1.00 18.74 89 ALA A CA 1
ATOM 1410 C C . ALA A 1 87 ? 27.726 21.626 23.787 1.00 18.83 89 ALA A C 1
ATOM 1411 O O . ALA A 1 87 ? 27.414 21.127 24.855 1.00 19.09 89 ALA A O 1
ATOM 1418 N N . ALA A 1 88 ? 27.058 22.646 23.252 1.00 15.90 90 ALA A N 1
ATOM 1419 C CA . ALA A 1 88 ? 25.814 23.160 23.815 1.00 14.29 90 ALA A CA 1
ATOM 1420 C C . ALA A 1 88 ? 24.593 22.797 22.957 1.00 11.82 90 ALA A C 1
ATOM 1421 O O . ALA A 1 88 ? 24.707 22.656 21.740 1.00 11.74 90 ALA A O 1
ATOM 1428 N N . LEU A 1 89 ? 23.456 22.649 23.569 1.00 14.69 91 LEU A N 1
ATOM 1429 C CA . LEU A 1 89 ? 22.216 22.398 22.888 1.00 14.35 91 LEU A CA 1
ATOM 1430 C C . LEU A 1 89 ? 21.790 23.589 22.102 1.00 12.83 91 LEU A C 1
ATOM 1431 O O . LEU A 1 89 ? 21.889 24.738 22.512 1.00 16.10 91 LEU A O 1
ATOM 1447 N N . MET A 1 90 ? 21.331 23.326 20.879 1.00 12.76 92 MET A N 1
ATOM 1448 C CA . MET A 1 90 ? 20.909 24.385 19.979 1.00 13.42 92 MET A CA 1
ATOM 1449 C C . MET A 1 90 ? 19.559 24.988 20.416 1.00 14.98 92 MET A C 1
ATOM 1450 O O . MET A 1 90 ? 18.750 24.308 21.002 1.00 14.63 92 MET A O 1
ATOM 1464 N N . PRO A 1 91 ? 19.301 26.245 20.026 1.00 13.43 93 PRO A N 1
ATOM 1465 C CA . PRO A 1 91 ? 18.010 26.846 20.373 1.00 18.51 93 PRO A CA 1
ATOM 1466 C C . PRO A 1 91 ? 16.812 26.083 19.874 1.00 17.36 93 PRO A C 1
ATOM 1467 O O . PRO A 1 91 ? 16.807 25.649 18.730 1.00 15.68 93 PRO A O 1
ATOM 1478 N N . GLY A 1 92 ? 15.803 25.914 20.720 1.00 16.99 94 GLY A N 1
ATOM 1479 C CA . GLY A 1 92 ? 14.633 25.142 20.376 1.00 17.09 94 GLY A CA 1
ATOM 1480 C C . GLY A 1 92 ? 14.720 23.651 20.532 1.00 18.04 94 GLY A C 1
ATOM 1481 O O . GLY A 1 92 ? 13.676 23.002 20.489 1.00 17.27 94 GLY A O 1
ATOM 1485 N N . ALA A 1 93 ? 15.917 23.086 20.686 1.00 14.08 95 ALA A N 1
ATOM 1486 C CA . ALA A 1 93 ? 16.057 21.643 20.724 1.00 14.37 95 ALA A CA 1
ATOM 1487 C C . ALA A 1 93 ? 15.338 21.004 21.904 1.00 16.10 95 ALA A C 1
ATOM 1488 O O . ALA A 1 93 ? 14.605 20.036 21.746 1.00 16.46 95 ALA A O 1
ATOM 1495 N N . GLU A 1 94 ? 15.612 21.523 23.088 1.00 18.32 96 GLU A N 1
ATOM 1496 C CA . GLU A 1 94 ? 14.999 20.991 24.301 1.00 20.19 96 GLU A CA 1
ATOM 1497 C C . GLU A 1 94 ? 13.473 21.102 24.266 1.00 20.21 96 GLU A C 1
ATOM 1498 O O . GLU A 1 94 ? 12.774 20.141 24.572 1.00 19.89 96 GLU A O 1
ATOM 1510 N N . LYS A 1 95 ? 12.972 22.259 23.849 1.00 19.53 97 LYS A N 1
ATOM 1511 C CA . LYS A 1 95 ? 11.536 22.504 23.793 1.00 22.63 97 LYS A CA 1
ATOM 1512 C C . LYS A 1 95 ? 10.856 21.470 22.907 1.00 20.05 97 LYS A C 1
ATOM 1513 O O . LYS A 1 95 ? 9.872 20.834 23.278 1.00 23.72 97 LYS A O 1
ATOM 1532 N N . LEU A 1 96 ? 11.412 21.259 21.734 1.00 20.19 98 LEU A N 1
ATOM 1533 C CA . LEU A 1 96 ? 10.806 20.344 20.784 1.00 20.35 98 LEU A CA 1
ATOM 1534 C C . LEU A 1 96 ? 10.849 18.892 21.296 1.00 18.78 98 LEU A C 1
ATOM 1535 O O . LEU A 1 96 ? 9.872 18.174 21.270 1.00 20.67 98 LEU A O 1
ATOM 1551 N N . ILE A 1 97 ? 12.007 18.449 21.763 1.00 16.55 99 ILE A N 1
ATOM 1552 C CA . ILE A 1 97 ? 12.191 17.075 22.224 1.00 17.68 99 ILE A CA 1
ATOM 1553 C C . ILE A 1 97 ? 11.265 16.736 23.411 1.00 20.39 99 ILE A C 1
ATOM 1554 O O . ILE A 1 97 ? 10.663 15.677 23.452 1.00 19.57 99 ILE A O 1
ATOM 1570 N N . ILE A 1 98 ? 11.148 17.654 24.354 1.00 20.67 100 ILE A N 1
ATOM 1571 C CA . ILE A 1 98 ? 10.297 17.421 25.518 1.00 21.42 100 ILE A CA 1
ATOM 1572 C C . ILE A 1 98 ? 8.831 17.341 25.103 1.00 23.83 100 ILE A C 1
ATOM 1573 O O . ILE A 1 98 ? 8.107 16.466 25.589 1.00 27.56 100 ILE A O 1
ATOM 1589 N N . HIS A 1 99 ? 8.410 18.216 24.188 1.00 21.60 101 HIS A N 1
ATOM 1590 C CA . HIS A 1 99 ? 7.069 18.189 23.592 1.00 21.40 101 HIS A CA 1
ATOM 1591 C C . HIS A 1 99 ? 6.728 16.841 22.917 1.00 22.51 101 HIS A C 1
ATOM 1592 O O . HIS A 1 99 ? 5.668 16.256 23.146 1.00 25.71 101 HIS A O 1
ATOM 1607 N N . LEU A 1 100 ? 7.618 16.349 22.059 1.00 21.32 102 LEU A N 1
ATOM 1608 C CA . LEU A 1 100 ? 7.426 15.046 21.448 1.00 22.73 102 LEU A CA 1
ATOM 1609 C C . LEU A 1 100 ? 7.276 13.910 22.463 1.00 25.04 102 LEU A C 1
ATOM 1610 O O . LEU A 1 100 ? 6.430 13.039 22.324 1.00 25.13 102 LEU A O 1
ATOM 1626 N N . ARG A 1 101 ? 8.122 13.920 23.480 1.00 24.93 103 ARG A N 1
ATOM 1627 C CA . ARG A 1 101 ? 8.127 12.840 24.466 1.00 25.42 103 ARG A CA 1
ATOM 1628 C C . ARG A 1 101 ? 6.800 12.849 25.244 1.00 27.76 103 ARG A C 1
ATOM 1629 O O . ARG A 1 101 ? 6.191 11.809 25.485 1.00 33.42 103 ARG A O 1
ATOM 1650 N N . LYS A 1 102 ? 6.343 14.049 25.548 1.00 24.97 104 LYS A N 1
ATOM 1651 C CA . LYS A 1 102 ? 5.110 14.231 26.298 1.00 29.67 104 LYS A CA 1
ATOM 1652 C C . LYS A 1 102 ? 3.890 13.718 25.538 1.00 33.93 104 LYS A C 1
ATOM 1653 O O . LYS A 1 102 ? 2.975 13.160 26.128 1.00 35.66 104 LYS A O 1
ATOM 1672 N N . HIS A 1 103 ? 3.885 13.887 24.224 1.00 29.99 105 HIS A N 1
ATOM 1673 C CA . HIS A 1 103 ? 2.778 13.439 23.401 1.00 31.39 105 HIS A CA 1
ATOM 1674 C C . HIS A 1 103 ? 3.006 12.063 22.792 1.00 28.92 105 HIS A C 1
ATOM 1675 O O . HIS A 1 103 ? 2.269 11.632 21.910 1.00 29.98 105 HIS A O 1
ATOM 1689 N N . GLY A 1 104 ? 4.047 11.388 23.260 1.00 29.72 106 GLY A N 1
ATOM 1690 C CA . GLY A 1 104 ? 4.343 10.039 22.839 1.00 28.43 106 GLY A CA 1
ATOM 1691 C C . GLY A 1 104 ? 4.675 9.881 21.374 1.00 25.98 106 GLY A 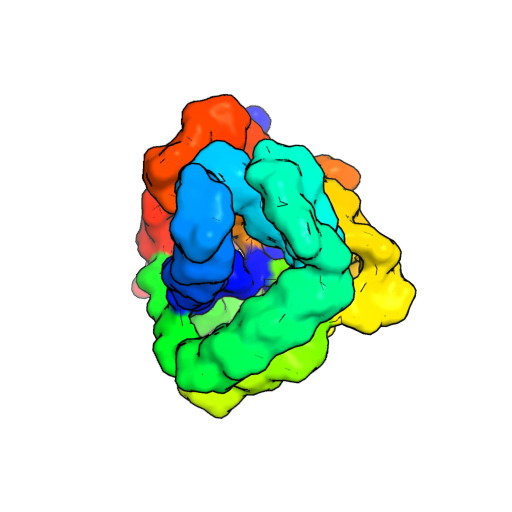C 1
ATOM 1692 O O . GLY A 1 104 ? 4.401 8.845 20.786 1.00 29.58 106 GLY A O 1
ATOM 1696 N N . ILE A 1 105 ? 5.268 10.916 20.785 1.00 24.53 107 ILE A N 1
ATOM 1697 C CA . ILE A 1 105 ? 5.657 10.866 19.382 1.00 24.01 107 ILE A CA 1
ATOM 1698 C C . ILE A 1 105 ? 7.035 10.225 19.341 1.00 21.35 107 ILE A C 1
ATOM 1699 O O . ILE A 1 105 ? 7.955 10.757 19.949 1.00 21.26 107 ILE A O 1
ATOM 1715 N N . PRO A 1 106 ? 7.182 9.074 18.688 1.00 19.72 108 PRO A N 1
ATOM 1716 C CA . PRO A 1 106 ? 8.494 8.428 18.628 1.00 22.06 108 PRO A CA 1
ATOM 1717 C C . PRO A 1 106 ? 9.495 9.268 17.869 1.00 18.93 108 PRO A C 1
ATOM 1718 O O . PRO A 1 106 ? 9.163 9.856 16.816 1.00 19.49 108 PRO A O 1
ATOM 1729 N N . PHE A 1 107 ? 10.732 9.282 18.358 1.00 17.60 109 PHE A N 1
ATOM 1730 C CA . PHE A 1 107 ? 11.778 9.954 17.643 1.00 16.30 109 PHE A CA 1
ATOM 1731 C C . PHE A 1 107 ? 13.115 9.336 17.957 1.00 16.96 109 PHE A C 1
ATOM 1732 O O . PHE A 1 107 ? 13.319 8.695 19.003 1.00 17.29 109 PHE A O 1
ATOM 1749 N N . ALA A 1 108 ? 14.060 9.555 17.067 1.00 15.48 110 ALA A N 1
ATOM 1750 C CA . ALA A 1 108 ? 15.330 8.868 17.150 1.00 15.40 110 ALA A CA 1
ATOM 1751 C C . ALA A 1 108 ? 16.449 9.752 16.602 1.00 13.82 110 ALA A C 1
ATOM 1752 O O . ALA A 1 108 ? 16.171 10.803 16.015 1.00 13.18 110 ALA A O 1
ATOM 1759 N N . LEU A 1 109 ? 17.702 9.360 16.801 1.00 12.33 111 LEU A N 1
ATOM 1760 C CA . LEU A 1 109 ? 18.868 10.131 16.362 1.00 12.94 111 LEU A CA 1
ATOM 1761 C C . LEU A 1 109 ? 19.642 9.334 15.321 1.00 13.48 111 LEU A C 1
ATOM 1762 O O . LEU A 1 109 ? 19.802 8.129 15.468 1.00 15.34 111 LEU A O 1
ATOM 1778 N N . ALA A 1 110 ? 20.117 9.999 14.249 1.00 12.56 112 ALA A N 1
ATOM 1779 C CA . ALA A 1 110 ? 20.825 9.365 13.147 1.00 13.23 112 ALA A CA 1
ATOM 1780 C C . ALA A 1 110 ? 21.946 10.338 12.804 1.00 12.97 112 ALA A C 1
ATOM 1781 O O . ALA A 1 110 ? 21.732 11.412 12.158 1.00 10.33 112 ALA A O 1
ATOM 1788 N N . THR A 1 111 ? 23.147 9.996 13.255 1.00 10.42 113 THR A N 1
ATOM 1789 C CA . THR A 1 111 ? 24.324 10.828 13.189 1.00 13.76 113 THR A CA 1
ATOM 1790 C C . THR A 1 111 ? 25.477 10.059 12.591 1.00 13.15 113 THR A C 1
ATOM 1791 O O . THR A 1 111 ? 25.716 8.907 12.966 1.00 15.09 113 THR A O 1
ATOM 1802 N N . SER A 1 112 ? 26.243 10.681 11.711 1.00 12.83 114 SER A N 1
ATOM 1803 C CA . SER A 1 112 ? 27.401 10.026 11.120 1.00 12.68 114 SER A CA 1
ATOM 1804 C C . SER A 1 112 ? 28.601 9.983 12.052 1.00 15.11 114 SER A C 1
ATOM 1805 O O . SER A 1 112 ? 29.649 9.428 11.707 1.00 15.36 114 SER A O 1
ATOM 1813 N N . SER A 1 113 ? 28.455 10.611 13.211 1.00 11.64 115 SER A N 1
ATOM 1814 C CA . SER A 1 113 ? 29.511 10.608 14.237 1.00 13.71 115 SER A CA 1
ATOM 1815 C C . SER A 1 113 ? 29.790 9.170 14.670 1.00 14.40 115 SER A C 1
ATOM 1816 O O . SER A 1 113 ? 28.855 8.397 14.793 1.00 15.84 115 SER A O 1
ATOM 1824 N N . GLY A 1 114 ? 31.048 8.845 14.971 1.00 14.93 116 GLY A N 1
ATOM 1825 C CA . GLY A 1 114 ? 31.360 7.547 15.541 1.00 20.33 116 GLY A CA 1
ATOM 1826 C C . GLY A 1 114 ? 31.107 7.482 17.041 1.00 18.96 116 GLY A C 1
ATOM 1827 O O . GLY A 1 114 ? 30.750 8.454 17.675 1.00 17.70 116 GLY A O 1
ATOM 1831 N N . SER A 1 115 ? 31.317 6.305 17.615 1.00 21.02 117 SER A N 1
ATOM 1832 C CA . SER A 1 115 ? 31.007 6.063 19.013 1.00 20.18 117 SER A CA 1
ATOM 1833 C C . SER A 1 115 ? 31.731 6.972 19.985 1.00 17.89 117 SER A C 1
ATOM 1834 O O . SER A 1 115 ? 31.136 7.534 20.891 1.00 17.33 117 SER A O 1
ATOM 1842 N N . ALA A 1 116 ? 33.021 7.148 19.796 1.00 18.01 118 ALA A N 1
ATOM 1843 C CA . ALA A 1 116 ? 33.779 7.929 20.778 1.00 19.24 118 ALA A CA 1
ATOM 1844 C C . ALA A 1 116 ? 33.399 9.378 20.709 1.00 18.11 118 ALA A C 1
ATOM 1845 O O . ALA A 1 116 ? 33.182 10.035 21.709 1.00 18.46 118 ALA A O 1
ATOM 1852 N N . SER A 1 117 ? 33.289 9.853 19.491 1.00 18.50 119 SER A N 1
ATOM 1853 C CA . SER A 1 117 ? 32.878 11.223 19.250 1.00 14.68 119 SER A CA 1
ATOM 1854 C C . SER A 1 117 ? 31.490 11.500 19.855 1.00 14.59 119 SER A C 1
ATOM 1855 O O . SER A 1 117 ? 31.275 12.473 20.553 1.00 12.81 119 SER A O 1
ATOM 1863 N N . PHE A 1 118 ? 30.559 10.605 19.618 1.00 13.13 120 PHE A N 1
ATOM 1864 C CA . PHE A 1 118 ? 29.225 10.752 20.223 1.00 16.08 120 PHE A CA 1
ATOM 1865 C C . PHE A 1 118 ? 29.295 10.772 21.740 1.00 16.13 120 PHE A C 1
ATOM 1866 O O . PHE A 1 118 ? 28.684 11.622 22.365 1.00 14.87 120 PHE A O 1
ATOM 1883 N N A ASP A 1 119 ? 30.040 9.834 22.328 0.53 17.17 121 ASP A N 1
ATOM 1884 N N B ASP A 1 119 ? 30.046 9.844 22.322 0.47 17.18 121 ASP A N 1
ATOM 1885 C CA A ASP A 1 119 ? 30.189 9.793 23.781 0.53 19.55 121 ASP A CA 1
ATOM 1886 C CA B ASP A 1 119 ? 30.159 9.785 23.768 0.47 19.54 121 ASP A CA 1
ATOM 1887 C C A ASP A 1 119 ? 30.694 11.132 24.305 0.53 16.82 121 ASP A C 1
ATOM 1888 C C B ASP A 1 119 ? 30.709 11.109 24.319 0.47 16.85 121 ASP A C 1
ATOM 1889 O O A ASP A 1 119 ? 30.144 11.685 25.244 0.53 16.06 121 ASP A O 1
ATOM 1890 O O B ASP A 1 119 ? 30.182 11.640 25.283 0.47 16.14 121 ASP A O 1
ATOM 1907 N N . MET A 1 120 ? 31.730 11.671 23.682 1.00 16.48 122 MET A N 1
ATOM 1908 C CA . MET A 1 120 ? 32.284 12.961 24.145 1.00 15.10 122 MET A CA 1
ATOM 1909 C C . MET A 1 120 ? 31.284 14.088 24.019 1.00 15.39 122 MET A C 1
ATOM 1910 O O . MET A 1 120 ? 31.249 14.999 24.836 1.00 15.96 122 MET A O 1
ATOM 1925 N N . LYS A 1 121 ? 30.582 14.140 22.905 1.00 14.44 123 LYS A N 1
ATOM 1926 C CA . LYS A 1 121 ? 29.716 15.260 22.642 1.00 14.49 123 LYS A CA 1
ATOM 1927 C C . LYS A 1 121 ? 28.510 15.289 23.556 1.00 13.98 123 LYS A C 1
ATOM 1928 O O . LYS A 1 121 ? 28.043 16.391 23.858 1.00 15.03 123 LYS A O 1
ATOM 1947 N N . THR A 1 122 ? 28.064 14.118 24.009 1.00 13.86 124 THR A N 1
ATOM 1948 C CA . THR A 1 122 ? 26.808 13.982 24.754 1.00 13.69 124 THR A CA 1
ATOM 1949 C C . THR A 1 122 ? 27.034 13.712 26.229 1.00 16.63 124 THR A C 1
ATOM 1950 O O . THR A 1 122 ? 26.091 13.579 26.989 1.00 18.48 124 THR A O 1
ATOM 1961 N N . SER A 1 123 ? 28.294 13.693 26.637 1.00 20.32 125 SER A N 1
ATOM 1962 C CA . SER A 1 123 ? 28.727 13.336 27.992 1.00 21.25 125 SER A CA 1
ATOM 1963 C C . SER A 1 123 ? 28.088 14.236 29.035 1.00 22.11 125 SER A C 1
ATOM 1964 O O . SER A 1 123 ? 27.851 13.806 30.161 1.00 23.68 125 SER A O 1
ATOM 1972 N N . ARG A 1 124 ? 27.848 15.473 28.693 1.00 18.31 126 ARG A N 1
ATOM 1973 C CA . ARG A 1 124 ? 27.268 16.454 29.595 1.00 18.84 126 ARG A CA 1
ATOM 1974 C C . ARG A 1 124 ? 25.806 16.840 29.291 1.00 18.15 126 ARG A C 1
ATOM 1975 O O . ARG A 1 124 ? 25.303 17.829 29.807 1.00 20.25 126 ARG A O 1
ATOM 1996 N N . HIS A 1 125 ? 25.154 16.046 28.461 1.00 16.76 127 HIS A N 1
ATOM 1997 C CA . HIS A 1 125 ? 23.759 16.238 28.120 1.00 16.09 127 HIS A CA 1
ATOM 1998 C C . HIS A 1 125 ? 23.026 14.913 28.160 1.00 16.47 127 HIS A C 1
ATOM 1999 O O . HIS A 1 125 ? 22.156 14.641 27.323 1.00 16.41 127 HIS A O 1
ATOM 2013 N N . LYS A 1 126 ? 23.349 14.078 29.131 1.00 15.97 128 LYS A N 1
ATOM 2014 C CA . LYS A 1 126 ? 22.817 12.742 29.114 1.00 19.34 128 LYS A CA 1
ATOM 2015 C C . LYS A 1 126 ? 21.282 12.687 29.278 1.00 18.68 128 LYS A C 1
ATOM 2016 O O . LYS A 1 126 ? 20.617 11.796 28.731 1.00 18.36 128 LYS A O 1
ATOM 2035 N N . GLU A 1 127 ? 20.728 13.662 29.993 1.00 17.78 129 GLU A N 1
ATOM 2036 C CA . GLU A 1 127 ? 19.297 13.684 30.241 1.00 19.06 129 GLU A CA 1
ATOM 2037 C C . GLU A 1 127 ? 18.524 13.983 28.963 1.00 21.62 129 GLU A C 1
ATOM 2038 O O . GLU A 1 127 ? 17.416 13.497 28.767 1.00 20.80 129 GLU A O 1
ATOM 2050 N N . PHE A 1 128 ? 19.111 14.760 28.064 1.00 17.56 130 PHE A N 1
ATOM 2051 C CA . PHE A 1 128 ? 18.504 15.080 26.791 1.00 18.01 130 PHE A CA 1
ATOM 2052 C C . PHE A 1 128 ? 18.573 13.863 25.876 1.00 15.51 130 PHE A C 1
ATOM 2053 O O . PHE A 1 128 ? 17.548 13.431 25.303 1.00 17.01 130 PHE A O 1
ATOM 2070 N N . PHE A 1 129 ? 19.754 13.271 25.754 1.00 15.03 131 PHE A N 1
ATOM 2071 C CA . PHE A 1 129 ? 19.929 12.144 24.843 1.00 17.28 131 PHE A CA 1
ATOM 2072 C C . PHE A 1 129 ? 19.203 10.864 25.317 1.00 20.96 131 PHE A C 1
ATOM 2073 O O . PHE A 1 129 ? 18.870 10.017 24.516 1.00 23.12 131 PHE A O 1
ATOM 2090 N N . SER A 1 130 ? 18.840 10.771 26.601 1.00 18.17 132 SER A N 1
ATOM 2091 C CA . SER A 1 130 ? 18.140 9.606 27.108 1.00 21.41 132 SER A CA 1
ATOM 2092 C C . SER A 1 130 ? 16.685 9.583 26.600 1.00 23.98 132 SER A C 1
ATOM 2093 O O . SER A 1 130 ? 16.044 8.545 26.657 1.00 25.60 132 SER A O 1
ATOM 2101 N N . LEU A 1 131 ? 16.156 10.711 26.121 1.00 20.86 133 LEU A N 1
ATOM 2102 C CA . LEU A 1 131 ? 14.759 10.755 25.681 1.00 22.10 133 LEU A CA 1
ATOM 2103 C C . LEU A 1 131 ? 14.529 10.195 24.279 1.00 23.54 133 LEU A C 1
ATOM 2104 O O . LEU A 1 131 ? 13.371 9.952 23.893 1.00 25.65 133 LEU A O 1
ATOM 2120 N N . PHE A 1 132 ? 15.600 9.941 23.535 1.00 20.36 134 PHE A N 1
ATOM 2121 C CA . PHE A 1 132 ? 15.455 9.401 22.194 1.00 21.09 134 PHE A CA 1
ATOM 2122 C C . PHE A 1 132 ? 15.111 7.929 22.242 1.00 26.29 134 PHE A C 1
ATOM 2123 O O . PHE A 1 132 ? 15.584 7.209 23.099 1.00 25.30 134 PHE A O 1
ATOM 2140 N N . SER A 1 133 ? 14.250 7.486 21.337 1.00 23.37 135 SER A N 1
ATOM 2141 C CA . SER A 1 133 ? 13.839 6.095 21.308 1.00 21.54 135 SER A CA 1
ATOM 2142 C C . SER A 1 133 ? 15.024 5.157 21.001 1.00 25.06 135 SER A C 1
ATOM 2143 O O . SER A 1 133 ? 15.136 4.082 21.583 1.00 31.73 135 SER A O 1
ATOM 2151 N N . HIS A 1 134 ? 15.933 5.575 20.124 1.00 21.02 136 HIS A N 1
ATOM 2152 C CA . HIS A 1 134 ? 17.136 4.823 19.792 1.00 20.88 136 HIS A CA 1
ATOM 2153 C C . HIS A 1 134 ? 18.084 5.749 19.006 1.00 19.03 136 HIS A C 1
ATOM 2154 O O . HIS A 1 134 ? 17.661 6.836 18.603 1.00 19.16 136 HIS A O 1
ATOM 2168 N N . ILE A 1 135 ? 19.309 5.296 18.779 1.00 19.10 137 ILE A N 1
ATOM 2169 C CA . ILE A 1 135 ? 20.366 6.109 18.150 1.00 17.10 137 ILE A CA 1
ATOM 2170 C C . ILE A 1 135 ? 21.100 5.245 17.144 1.00 23.23 137 ILE A C 1
ATOM 2171 O O . ILE A 1 135 ? 21.426 4.076 17.438 1.00 22.22 137 ILE A O 1
ATOM 2187 N N . VAL A 1 136 ? 21.317 5.766 15.945 1.00 17.45 138 VAL A N 1
ATOM 2188 C CA . VAL A 1 136 ? 22.192 5.156 14.980 1.00 16.98 138 VAL A CA 1
ATOM 2189 C C . VAL A 1 136 ? 23.386 6.047 14.731 1.00 18.86 138 VAL A C 1
ATOM 2190 O O . VAL A 1 136 ? 23.239 7.241 14.397 1.00 16.16 138 VAL A O 1
ATOM 2203 N N . LEU A 1 137 ? 24.568 5.460 14.841 1.00 16.68 139 LEU A N 1
ATOM 2204 C CA . LEU A 1 137 ? 25.830 6.165 14.653 1.00 15.88 139 LEU A CA 1
ATOM 2205 C C . LEU A 1 137 ? 26.483 5.789 13.354 1.00 19.24 139 LEU A C 1
ATOM 2206 O O . LEU A 1 137 ? 26.097 4.818 12.688 1.00 19.05 139 LEU A O 1
ATOM 2222 N N . GLY A 1 138 ? 27.515 6.528 12.981 1.00 17.56 140 GLY A N 1
ATOM 2223 C CA . GLY A 1 138 ? 28.138 6.340 11.694 1.00 18.98 140 GLY A CA 1
ATOM 2224 C C . GLY A 1 138 ? 29.012 5.106 11.620 1.00 21.80 140 GLY A C 1
ATOM 2225 O O . GLY A 1 138 ? 29.335 4.642 10.527 1.00 21.76 140 GLY A O 1
ATOM 2229 N N . ASP A 1 139 ? 29.428 4.612 12.766 1.00 19.55 141 ASP A N 1
ATOM 2230 C CA . ASP A 1 139 ? 30.157 3.338 12.814 1.00 21.12 141 ASP A CA 1
ATOM 2231 C C . ASP A 1 139 ? 29.250 2.108 12.976 1.00 24.79 141 ASP A C 1
ATOM 2232 O O . ASP A 1 139 ? 29.738 1.007 13.202 1.00 25.64 141 ASP A O 1
ATOM 2241 N N . ASP A 1 140 ? 27.936 2.293 12.839 1.00 22.05 142 ASP A N 1
ATOM 2242 C CA . ASP A 1 140 ? 26.996 1.185 12.930 1.00 22.96 142 ASP A CA 1
ATOM 2243 C C . ASP A 1 140 ? 27.298 0.250 11.753 1.00 24.96 142 ASP A C 1
ATOM 2244 O O . ASP A 1 140 ? 27.598 0.696 10.651 1.00 20.01 142 ASP A O 1
ATOM 2253 N N . PRO A 1 141 ? 27.277 -1.083 12.000 1.00 26.10 143 PRO A N 1
ATOM 2254 C CA . PRO A 1 141 ? 27.631 -2.032 10.947 1.00 28.41 143 PRO A CA 1
ATOM 2255 C C . PRO A 1 141 ? 26.730 -1.978 9.723 1.00 28.78 143 PRO A C 1
ATOM 2256 O O . PRO A 1 141 ? 27.165 -2.345 8.642 1.00 32.71 143 PRO A O 1
ATOM 2267 N N . GLU A 1 142 ? 25.519 -1.461 9.903 1.00 33.47 144 GLU A N 1
ATOM 2268 C CA . GLU A 1 142 ? 24.557 -1.321 8.822 1.00 33.74 144 GLU A CA 1
ATOM 2269 C C . GLU A 1 142 ? 24.760 -0.097 7.906 1.00 35.00 144 GLU A C 1
ATOM 2270 O O . GLU A 1 142 ? 24.179 -0.039 6.831 1.00 35.68 144 GLU A O 1
ATOM 2282 N N . VAL A 1 143 ? 25.587 0.861 8.323 1.00 30.35 145 VAL A N 1
ATOM 2283 C CA . VAL A 1 143 ? 25.856 2.117 7.586 1.00 26.20 145 VAL A CA 1
ATOM 2284 C C . VAL A 1 143 ? 27.183 2.128 6.817 1.00 27.79 145 VAL A C 1
ATOM 2285 O O . VAL A 1 143 ? 28.248 2.379 7.371 1.00 26.87 145 VAL A O 1
ATOM 2298 N N . GLN A 1 144 ? 27.116 1.849 5.527 1.00 26.89 146 GLN A N 1
ATOM 2299 C CA . GLN A 1 144 ? 28.320 1.739 4.722 1.00 32.95 146 GLN A CA 1
ATOM 2300 C C . GLN A 1 144 ? 28.952 3.089 4.339 1.00 31.63 146 GLN A C 1
ATOM 2301 O O . GLN A 1 144 ? 30.175 3.174 4.204 1.00 34.49 146 GLN A O 1
ATOM 2315 N N . HIS A 1 145 ? 28.132 4.131 4.152 1.00 24.45 147 HIS A N 1
ATOM 2316 C CA . HIS A 1 145 ? 28.631 5.451 3.778 1.00 22.87 147 HIS A CA 1
ATOM 2317 C C . HIS A 1 145 ? 27.849 6.500 4.526 1.00 16.97 147 HIS A C 1
ATOM 2318 O O . HIS A 1 145 ? 26.720 6.252 4.941 1.00 17.51 147 HIS A O 1
ATOM 2332 N N . GLY A 1 146 ? 28.470 7.654 4.691 1.00 15.90 148 GLY A N 1
ATOM 2333 C CA . GLY A 1 146 ? 27.809 8.787 5.301 1.00 17.17 148 GLY A CA 1
ATOM 2334 C C . GLY A 1 146 ? 26.745 9.398 4.416 1.00 10.49 148 GLY A C 1
ATOM 2335 O O . GLY A 1 146 ? 26.495 9.011 3.275 1.00 12.20 148 GLY A O 1
ATOM 2339 N N . LYS A 1 147 ? 26.056 10.385 4.949 1.00 9.84 149 LYS A N 1
ATOM 2340 C CA . LYS A 1 147 ? 25.101 11.140 4.144 1.00 10.77 149 LYS A CA 1
ATOM 2341 C C . LYS A 1 147 ? 25.909 11.758 2.955 1.00 10.36 149 LYS A C 1
ATOM 2342 O O . LYS A 1 147 ? 27.029 12.226 3.161 1.00 10.27 149 LYS A O 1
ATOM 2361 N N . PRO A 1 148 ? 25.377 11.814 1.723 1.00 10.05 150 PRO A N 1
ATOM 2362 C CA . PRO A 1 148 ? 23.960 11.687 1.356 1.00 8.07 150 PRO A CA 1
ATOM 2363 C C . PRO A 1 148 ? 23.460 10.299 1.057 1.00 10.46 150 PRO A C 1
ATOM 2364 O O . PRO A 1 148 ? 22.314 10.201 0.638 1.00 11.21 150 PRO A O 1
ATOM 2375 N N . ASP A 1 149 ? 24.214 9.249 1.368 1.00 10.64 151 ASP A N 1
ATOM 2376 C CA . ASP A 1 149 ? 23.678 7.897 1.240 1.00 13.75 151 ASP A CA 1
ATOM 2377 C C . ASP A 1 149 ? 22.536 7.804 2.262 1.00 11.52 151 ASP A C 1
ATOM 2378 O O . ASP A 1 149 ? 22.706 8.243 3.410 1.00 11.40 151 ASP A O 1
ATOM 2387 N N . PRO A 1 150 ? 21.371 7.250 1.880 1.00 10.19 152 PRO A N 1
ATOM 2388 C CA . PRO A 1 150 ? 20.223 7.157 2.798 1.00 11.84 152 PRO A CA 1
ATOM 2389 C C . PRO A 1 150 ? 20.327 6.088 3.865 1.00 13.11 152 PRO A C 1
ATOM 2390 O O . PRO A 1 150 ? 19.460 6.085 4.751 1.00 12.82 152 PRO A O 1
ATOM 2401 N N . ASP A 1 151 ? 21.351 5.244 3.780 1.00 14.07 153 ASP A N 1
ATOM 2402 C CA . ASP A 1 151 ? 21.566 4.092 4.712 1.00 18.81 153 ASP A CA 1
ATOM 2403 C C . ASP A 1 151 ? 21.189 4.450 6.142 1.00 16.21 153 ASP A C 1
ATOM 2404 O O . ASP A 1 151 ? 20.396 3.744 6.810 1.00 16.89 153 ASP A O 1
ATOM 2413 N N . ILE A 1 152 ? 21.770 5.519 6.669 1.00 12.49 154 ILE A N 1
ATOM 2414 C CA . ILE A 1 152 ? 21.640 5.805 8.088 1.00 14.95 154 ILE A CA 1
ATOM 2415 C C . ILE A 1 152 ? 20.224 6.132 8.496 1.00 12.55 154 ILE A C 1
ATOM 2416 O O . ILE A 1 152 ? 19.777 5.782 9.589 1.00 14.01 154 ILE A O 1
ATOM 2432 N N . PHE A 1 153 ? 19.477 6.829 7.620 1.00 12.26 155 PHE A N 1
ATOM 2433 C CA . PHE A 1 153 ? 18.083 7.147 7.931 1.00 11.93 155 PHE A CA 1
ATOM 2434 C C . PHE A 1 153 ? 17.167 5.933 7.741 1.00 12.30 155 PHE A C 1
ATOM 2435 O O . PHE A 1 153 ? 16.251 5.749 8.497 1.00 14.47 155 PHE A O 1
ATOM 2452 N N . LEU A 1 154 ? 17.394 5.157 6.707 1.00 13.08 156 LEU A N 1
ATOM 2453 C CA . LEU A 1 154 ? 16.657 3.901 6.557 1.00 14.97 156 LEU A CA 1
ATOM 2454 C C . LEU A 1 154 ? 16.869 2.939 7.713 1.00 18.53 156 LEU A C 1
ATOM 2455 O O . LEU A 1 154 ? 15.892 2.363 8.214 1.00 19.89 156 LEU A O 1
ATOM 2471 N N . ALA A 1 155 ? 18.118 2.758 8.132 1.00 13.54 157 ALA A N 1
ATOM 2472 C CA . ALA A 1 155 ? 18.396 1.931 9.322 1.00 17.82 157 ALA A CA 1
ATOM 2473 C C . ALA A 1 155 ? 17.672 2.488 10.538 1.00 19.79 157 ALA A C 1
ATOM 2474 O O . ALA A 1 155 ? 17.110 1.745 11.331 1.00 21.99 157 ALA A O 1
ATOM 2481 N N . CYS A 1 156 ? 17.711 3.804 10.727 1.00 16.54 158 CYS A N 1
ATOM 2482 C CA . CYS A 1 156 ? 17.070 4.417 11.853 1.00 18.02 158 CYS A CA 1
ATOM 2483 C C . CYS A 1 156 ? 15.567 4.154 11.864 1.00 16.40 158 CYS A C 1
ATOM 2484 O O . CYS A 1 156 ? 15.027 3.712 12.880 1.00 18.80 158 CYS A O 1
ATOM 2492 N N . ALA A 1 157 ? 14.898 4.347 10.737 1.00 15.09 159 ALA A N 1
ATOM 2493 C CA . ALA A 1 157 ? 13.441 4.137 10.660 1.00 18.01 159 ALA A CA 1
ATOM 2494 C C . ALA A 1 157 ? 13.076 2.658 10.910 1.00 17.91 159 ALA A C 1
ATOM 2495 O O . ALA A 1 157 ? 12.111 2.394 11.588 1.00 21.62 159 ALA A O 1
ATOM 2502 N N . LYS A 1 158 ? 13.879 1.737 10.392 1.00 20.23 160 LYS A N 1
ATOM 2503 C CA . LYS A 1 158 ? 13.589 0.306 10.552 1.00 25.22 160 LYS A CA 1
ATOM 2504 C C . LYS A 1 158 ? 13.734 -0.213 11.978 1.00 28.33 160 LYS A C 1
ATOM 2505 O O . LYS A 1 158 ? 13.419 -1.366 12.244 1.00 30.95 160 LYS A O 1
ATOM 2524 N N . ARG A 1 159 ? 14.220 0.610 12.895 1.00 22.84 161 ARG A N 1
ATOM 2525 C CA . ARG A 1 159 ? 14.459 0.157 14.270 1.00 22.53 161 ARG A CA 1
ATOM 2526 C C . ARG A 1 159 ? 13.374 0.646 15.215 1.00 26.51 161 ARG A C 1
ATOM 2527 O O . ARG A 1 159 ? 13.404 0.288 16.390 1.00 28.44 161 ARG A O 1
ATOM 2548 N N . PHE A 1 160 ? 12.422 1.452 14.737 1.00 27.35 162 PHE A N 1
ATOM 2549 C CA . PHE A 1 160 ? 11.227 1.772 15.521 1.00 29.23 162 PHE A CA 1
ATOM 2550 C C . PHE A 1 160 ? 10.357 0.523 15.580 1.00 34.59 162 PHE A C 1
ATOM 2551 O O . PHE A 1 160 ? 10.399 -0.309 14.669 1.00 35.03 162 PHE A O 1
ATOM 2568 N N . SER A 1 161 ? 9.547 0.434 16.633 1.00 43.11 163 SER A N 1
ATOM 2569 C CA . SER A 1 161 ? 8.704 -0.729 16.902 1.00 46.11 163 SER A CA 1
ATOM 2570 C C . SER A 1 161 ? 7.250 -0.321 17.154 1.00 46.72 163 SER A C 1
ATOM 2571 O O . SER A 1 161 ? 6.941 0.260 18.199 1.00 50.81 163 SER A O 1
ATOM 2579 N N . PRO A 1 162 ? 6.354 -0.585 16.188 1.00 40.84 164 PRO A N 1
ATOM 2580 C CA . PRO A 1 162 ? 6.609 -1.171 14.868 1.00 39.86 164 PRO A CA 1
ATOM 2581 C C . PRO A 1 162 ? 7.190 -0.155 13.871 1.00 33.58 164 PRO A C 1
ATOM 2582 O O . PRO A 1 162 ? 7.051 1.034 14.093 1.00 35.08 164 PRO A O 1
ATOM 2593 N N . PRO A 1 163 ? 7.806 -0.627 12.789 1.00 36.18 165 PRO A N 1
ATOM 2594 C CA . PRO A 1 163 ? 8.489 0.300 11.884 1.00 28.78 165 PRO A CA 1
ATOM 2595 C C . PRO A 1 163 ? 7.532 1.045 10.970 1.00 33.24 165 PRO A C 1
ATOM 2596 O O . PRO A 1 163 ? 6.727 0.392 10.318 1.00 34.81 165 PRO A O 1
ATOM 2607 N N . PRO A 1 164 ? 7.639 2.377 10.893 1.00 28.95 166 PRO A N 1
ATOM 2608 C CA . PRO A 1 164 ? 6.775 3.151 10.001 1.00 30.10 166 PRO A CA 1
ATOM 2609 C C . PRO A 1 164 ? 7.175 3.028 8.538 1.00 29.20 166 PRO A C 1
ATOM 2610 O O . PRO A 1 164 ? 8.302 2.640 8.224 1.00 27.34 166 PRO A O 1
ATOM 2621 N N . ALA A 1 165 ? 6.261 3.372 7.641 1.00 27.52 167 ALA A N 1
ATOM 2622 C CA . ALA A 1 165 ? 6.606 3.613 6.269 1.00 25.14 167 ALA A CA 1
ATOM 2623 C C . ALA A 1 165 ? 7.538 4.820 6.248 1.00 22.42 167 ALA A C 1
ATOM 2624 O O . ALA A 1 165 ? 7.365 5.756 7.020 1.00 22.53 167 ALA A O 1
ATOM 2631 N N . MET A 1 166 ? 8.493 4.806 5.338 1.00 26.00 168 MET A N 1
ATOM 2632 C CA . MET A 1 166 ? 9.464 5.880 5.298 1.00 22.08 168 MET A CA 1
ATOM 2633 C C . MET A 1 166 ? 8.766 7.216 5.062 1.00 22.34 168 MET A C 1
ATOM 2634 O O . MET A 1 166 ? 9.171 8.249 5.600 1.00 21.03 168 MET A O 1
ATOM 2648 N N . GLU A 1 167 ? 7.705 7.205 4.280 1.00 22.06 169 GLU A N 1
ATOM 2649 C CA . GLU A 1 167 ? 7.023 8.434 3.980 1.00 20.37 169 GLU A CA 1
ATOM 2650 C C . GLU A 1 167 ? 6.311 9.055 5.180 1.00 19.35 169 GLU A C 1
ATOM 2651 O O . GLU A 1 167 ? 5.867 10.178 5.107 1.00 20.42 169 GLU A O 1
ATOM 2663 N N . LYS A 1 168 ? 6.231 8.343 6.296 1.00 16.53 170 LYS A N 1
ATOM 2664 C CA . LYS A 1 168 ? 5.659 8.920 7.520 1.00 19.21 170 LYS A CA 1
ATOM 2665 C C . LYS A 1 168 ? 6.733 9.384 8.507 1.00 16.91 170 LYS A C 1
ATOM 2666 O O . LYS A 1 168 ? 6.451 9.712 9.636 1.00 18.60 170 LYS A O 1
ATOM 2685 N N . CYS A 1 169 ? 7.979 9.384 8.039 1.00 16.28 171 CYS A N 1
ATOM 2686 C CA . CYS A 1 169 ? 9.098 9.838 8.849 1.00 16.29 171 CYS A CA 1
ATOM 2687 C C . CYS A 1 169 ? 9.499 11.254 8.425 1.00 14.43 171 CYS A C 1
ATOM 2688 O O . CYS A 1 169 ? 9.545 11.618 7.220 1.00 14.18 171 CYS A O 1
ATOM 2696 N N . LEU A 1 170 ? 9.826 12.060 9.415 1.00 13.16 172 LEU A N 1
ATOM 2697 C CA . LEU A 1 170 ? 10.326 13.424 9.205 1.00 12.05 172 LEU A CA 1
ATOM 2698 C C . LEU A 1 170 ? 11.706 13.561 9.752 1.00 9.77 172 LEU A C 1
ATOM 2699 O O . LEU A 1 170 ? 11.892 13.362 10.965 1.00 11.40 172 LEU A O 1
ATOM 2715 N N . VAL A 1 171 ? 12.653 13.942 8.914 1.00 10.13 173 VAL A N 1
ATOM 2716 C CA . VAL A 1 171 ? 14.036 14.200 9.309 1.00 8.21 173 VAL A CA 1
ATOM 2717 C C . VAL A 1 171 ? 14.213 15.673 9.607 1.00 7.69 173 VAL A C 1
ATOM 2718 O O . VAL A 1 171 ? 13.674 16.541 8.931 1.00 9.74 173 VAL A O 1
ATOM 2731 N N . PHE A 1 172 ? 15.045 15.964 10.607 1.00 9.33 174 PHE A N 1
ATOM 2732 C CA . PHE A 1 172 ? 15.547 17.300 10.885 1.00 8.04 174 PHE A CA 1
ATOM 2733 C C . PHE A 1 172 ? 17.075 17.315 10.645 1.00 6.74 174 PHE A C 1
ATOM 2734 O O . PHE A 1 172 ? 17.796 16.509 11.202 1.00 8.95 174 PHE A O 1
ATOM 2751 N N . GLU A 1 173 ? 17.541 18.250 9.827 1.00 7.11 175 GLU A N 1
ATOM 2752 C CA . GLU A 1 173 ? 18.925 18.320 9.358 1.00 7.29 175 GLU A CA 1
ATOM 2753 C C . GLU A 1 173 ? 19.404 19.747 9.262 1.00 6.52 175 GLU A C 1
ATOM 2754 O O . GLU A 1 173 ? 18.653 20.660 8.961 1.00 8.52 175 GLU A O 1
ATOM 2766 N N . ASP A 1 174 ? 20.684 19.954 9.479 1.00 6.07 176 ASP A N 1
ATOM 2767 C CA . ASP A 1 174 ? 21.312 21.239 9.191 1.00 7.04 176 ASP A CA 1
ATOM 2768 C C . ASP A 1 174 ? 22.122 21.212 7.898 1.00 7.44 176 ASP A C 1
ATOM 2769 O O . ASP A 1 174 ? 22.483 22.282 7.416 1.00 8.81 176 ASP A O 1
ATOM 2778 N N . ALA A 1 175 ? 22.399 20.038 7.332 1.00 7.70 177 ALA A N 1
ATOM 2779 C CA . ALA A 1 175 ? 23.416 19.905 6.268 1.00 8.13 177 ALA A CA 1
ATOM 2780 C C . ALA A 1 175 ? 22.734 19.509 4.951 1.00 6.55 177 ALA A C 1
ATOM 2781 O O . ALA A 1 175 ? 21.856 18.640 4.930 1.00 5.91 177 ALA A O 1
ATOM 2788 N N . PRO A 1 176 ? 23.312 19.960 3.829 1.00 7.03 178 PRO A N 1
ATOM 2789 C CA . PRO A 1 176 ? 22.778 19.559 2.533 1.00 6.42 178 PRO A CA 1
ATOM 2790 C C . PRO A 1 176 ? 22.880 18.060 2.316 1.00 7.95 178 PRO A C 1
ATOM 2791 O O . PRO A 1 176 ? 22.005 17.470 1.731 1.00 7.03 178 PRO A O 1
ATOM 2802 N N . ASN A 1 177 ? 24.017 17.478 2.708 1.00 7.00 179 ASN A N 1
ATOM 2803 C CA . ASN A 1 177 ? 24.139 16.040 2.506 1.00 6.80 179 ASN A CA 1
ATOM 2804 C C . ASN A 1 177 ? 23.029 15.311 3.263 1.00 8.18 179 ASN A C 1
ATOM 2805 O O . ASN A 1 177 ? 22.550 14.269 2.790 1.00 7.54 179 ASN A O 1
ATOM 2816 N N . GLY A 1 178 ? 22.641 15.813 4.428 1.00 7.11 180 GLY A N 1
ATOM 2817 C CA . GLY A 1 178 ? 21.590 15.221 5.167 1.00 7.55 180 GLY A CA 1
ATOM 2818 C C . GLY A 1 178 ? 20.222 15.410 4.568 1.00 7.05 180 GLY A C 1
ATOM 2819 O O . GLY A 1 178 ? 19.408 14.486 4.558 1.00 6.90 180 GLY A O 1
ATOM 2823 N N . VAL A 1 179 ? 19.933 16.558 3.978 1.00 5.67 181 VAL A N 1
ATOM 2824 C CA . VAL A 1 179 ? 18.660 16.769 3.269 1.00 6.55 181 VAL A CA 1
ATOM 2825 C C . VAL A 1 179 ? 18.609 15.764 2.119 1.00 5.95 181 VAL A C 1
ATOM 2826 O O . VAL A 1 179 ? 17.577 15.151 1.907 1.00 7.84 181 VAL A O 1
ATOM 2839 N N . GLU A 1 180 ? 19.703 15.614 1.371 1.00 7.12 182 GLU A N 1
ATOM 2840 C CA . GLU A 1 180 ? 19.705 14.697 0.233 1.00 8.41 182 GLU A CA 1
ATOM 2841 C C . GLU A 1 180 ? 19.488 13.245 0.675 1.00 8.86 182 GLU A C 1
ATOM 2842 O O . GLU A 1 180 ? 18.773 12.484 0.015 1.00 8.59 182 GLU A O 1
ATOM 2854 N N . ALA A 1 181 ? 20.071 12.859 1.806 1.00 7.44 183 ALA A N 1
ATOM 2855 C CA . ALA A 1 181 ? 19.879 11.517 2.314 1.00 8.84 183 ALA A CA 1
ATOM 2856 C C . ALA A 1 181 ? 18.473 11.253 2.723 1.00 7.51 183 ALA A C 1
ATOM 2857 O O . ALA A 1 181 ? 17.905 10.204 2.445 1.00 9.24 183 ALA A O 1
ATOM 2864 N N . ALA A 1 182 ? 17.843 12.236 3.315 1.00 7.66 184 ALA A N 1
ATOM 2865 C CA . ALA A 1 182 ? 16.407 12.137 3.679 1.00 8.19 184 ALA A CA 1
ATOM 2866 C C . ALA A 1 182 ? 15.534 12.018 2.423 1.00 8.31 184 ALA A C 1
ATOM 2867 O O . ALA A 1 182 ? 14.686 11.103 2.369 1.00 11.11 184 ALA A O 1
ATOM 2874 N N . LEU A 1 183 ? 15.752 12.830 1.410 1.00 7.85 185 LEU A N 1
ATOM 2875 C CA . LEU A 1 183 ? 14.978 12.708 0.181 1.00 9.52 185 LEU A CA 1
ATOM 2876 C C . LEU A 1 183 ? 15.233 11.363 -0.474 1.00 10.89 185 LEU A C 1
ATOM 2877 O O . LEU A 1 183 ? 14.304 10.725 -0.992 1.00 13.11 185 LEU A O 1
ATOM 2893 N N . ALA A 1 184 ? 16.466 10.922 -0.481 1.00 8.87 186 ALA A N 1
ATOM 2894 C CA . ALA A 1 184 ? 16.764 9.616 -1.072 1.00 12.15 186 ALA A CA 1
ATOM 2895 C C . ALA A 1 184 ? 16.125 8.460 -0.327 1.00 13.32 186 ALA A C 1
ATOM 2896 O O . ALA A 1 184 ? 15.906 7.410 -0.912 1.00 16.30 186 ALA A O 1
ATOM 2903 N N . ALA A 1 185 ? 15.889 8.649 0.958 1.00 10.81 187 ALA A N 1
ATOM 2904 C CA . ALA A 1 185 ? 15.211 7.673 1.785 1.00 12.51 187 ALA A CA 1
ATOM 2905 C C . ALA A 1 185 ? 13.692 7.733 1.611 1.00 15.06 187 ALA A C 1
ATOM 2906 O O . ALA A 1 185 ? 12.978 6.892 2.187 1.00 19.00 187 ALA A O 1
ATOM 2913 N N . GLY A 1 186 ? 13.197 8.707 0.873 1.00 12.74 188 GLY A N 1
ATOM 2914 C CA . GLY A 1 186 ? 11.763 8.906 0.683 1.00 14.55 188 GLY A CA 1
ATOM 2915 C C . GLY A 1 186 ? 11.030 9.579 1.820 1.00 13.38 188 GLY A C 1
ATOM 2916 O O . GLY A 1 186 ? 9.805 9.431 1.991 1.00 15.89 188 GLY A O 1
ATOM 2920 N N . MET A 1 187 ? 11.787 10.374 2.594 1.00 12.25 189 MET A N 1
ATOM 2921 C CA . MET A 1 187 ? 11.288 11.011 3.798 1.00 12.32 189 MET A CA 1
ATOM 2922 C C . MET A 1 187 ? 11.135 12.506 3.594 1.00 10.47 189 MET A C 1
ATOM 2923 O O . MET A 1 187 ? 11.856 13.106 2.779 1.00 13.32 189 MET A O 1
ATOM 2937 N N . GLN A 1 188 ? 10.223 13.156 4.299 1.00 11.83 190 GLN A N 1
ATOM 2938 C CA . GLN A 1 188 ? 10.232 14.613 4.310 1.00 12.20 190 GLN A CA 1
ATOM 2939 C C . GLN A 1 188 ? 11.390 15.087 5.244 1.00 9.51 190 GLN A C 1
ATOM 2940 O O . GLN A 1 188 ? 11.851 14.340 6.100 1.00 9.17 190 GLN A O 1
ATOM 2954 N N . VAL A 1 189 ? 11.780 16.327 5.093 1.00 9.07 191 VAL A N 1
ATOM 2955 C CA . VAL A 1 189 ? 12.908 16.885 5.806 1.00 8.76 191 VAL A CA 1
ATOM 2956 C C . VAL A 1 189 ? 12.721 18.371 6.080 1.00 9.17 191 VAL A C 1
ATOM 2957 O O . VAL A 1 189 ? 12.421 19.164 5.170 1.00 9.83 191 VAL A O 1
ATOM 2970 N N . VAL A 1 190 ? 12.915 18.710 7.367 1.00 9.15 192 VAL A N 1
ATOM 2971 C CA . VAL A 1 190 ? 13.072 20.084 7.811 1.00 10.19 192 VAL A CA 1
ATOM 2972 C C . VAL A 1 190 ? 14.544 20.417 7.882 1.00 8.52 192 VAL A C 1
ATOM 2973 O O . VAL A 1 190 ? 15.261 19.729 8.589 1.00 9.16 192 VAL A O 1
ATOM 2986 N N . MET A 1 191 ? 14.984 21.442 7.154 1.00 8.32 193 MET A N 1
ATOM 2987 C CA . MET A 1 191 ? 16.368 21.893 7.209 1.00 7.69 193 MET A CA 1
ATOM 2988 C C . MET A 1 191 ? 16.419 23.111 8.104 1.00 9.49 193 MET A C 1
ATOM 2989 O O . MET A 1 191 ? 15.596 24.063 7.960 1.00 9.94 193 MET A O 1
ATOM 3003 N N . VAL A 1 192 ? 17.435 23.163 8.966 1.00 7.80 194 VAL A N 1
ATOM 3004 C CA . VAL A 1 192 ? 17.729 24.388 9.764 1.00 9.78 194 VAL A CA 1
ATOM 3005 C C . VAL A 1 192 ? 19.200 24.777 9.469 1.00 8.06 194 VAL A C 1
ATOM 3006 O O . VAL A 1 192 ? 20.074 24.442 10.209 1.00 8.49 194 VAL A O 1
ATOM 3019 N N . PRO A 1 193 ? 19.420 25.365 8.291 1.00 8.62 195 PRO A N 1
ATOM 3020 C CA . PRO A 1 193 ? 20.796 25.575 7.843 1.00 8.31 195 PRO A CA 1
ATOM 3021 C C . PRO A 1 193 ? 21.419 26.797 8.451 1.00 10.26 195 PRO A C 1
ATOM 3022 O O . PRO A 1 193 ? 20.747 27.808 8.713 1.00 10.32 195 PRO A O 1
ATOM 3033 N N . ASP A 1 194 ? 22.715 26.769 8.505 1.00 8.63 196 ASP A N 1
ATOM 3034 C CA . ASP A 1 194 ? 23.475 27.992 8.699 1.00 9.71 196 ASP A CA 1
ATOM 3035 C C . ASP A 1 194 ? 23.201 28.882 7.480 1.00 8.67 196 ASP A C 1
ATOM 3036 O O . ASP A 1 194 ? 23.214 28.449 6.358 1.00 9.90 196 ASP A O 1
ATOM 3045 N N . GLY A 1 195 ? 23.008 30.159 7.705 1.00 10.18 197 GLY A N 1
ATOM 3046 C CA . GLY A 1 195 ? 22.762 31.150 6.654 1.00 10.89 197 GLY A CA 1
ATOM 3047 C C . GLY A 1 195 ? 23.876 31.338 5.672 1.00 9.93 197 GLY A C 1
ATOM 3048 O O . GLY A 1 195 ? 23.594 31.946 4.601 1.00 9.65 197 GLY A O 1
ATOM 3052 N N . ASN A 1 196 ? 25.084 30.924 5.992 1.00 9.92 198 ASN A N 1
ATOM 3053 C CA . ASN A 1 196 ? 26.169 30.975 5.040 1.00 10.99 198 ASN A CA 1
ATOM 3054 C C . ASN A 1 196 ? 26.127 29.944 3.936 1.00 10.73 198 ASN A C 1
ATOM 3055 O O . ASN A 1 196 ? 26.842 30.101 2.941 1.00 12.30 198 ASN A O 1
ATOM 3066 N N . LEU A 1 197 ? 25.349 28.895 4.106 1.00 9.58 199 LEU A N 1
ATOM 3067 C CA . LEU A 1 197 ? 25.187 27.908 3.034 1.00 9.43 199 LEU A CA 1
ATOM 3068 C C . LEU A 1 197 ? 24.540 28.519 1.840 1.00 13.17 199 LEU A C 1
ATOM 3069 O O . LEU A 1 197 ? 23.667 29.379 1.977 1.00 9.76 199 LEU A O 1
ATOM 3085 N N . SER A 1 198 ? 24.904 28.038 0.654 1.00 10.13 200 SER A N 1
ATOM 3086 C CA . SER A 1 198 ? 24.363 28.657 -0.587 1.00 10.76 200 SER A CA 1
ATOM 3087 C C . SER A 1 198 ? 22.873 28.418 -0.726 1.00 10.60 200 SER A C 1
ATOM 3088 O O . SER A 1 198 ? 22.267 27.467 -0.169 1.00 10.06 200 SER A O 1
ATOM 3096 N N . ARG A 1 199 ? 22.285 29.303 -1.503 1.00 9.15 201 ARG A N 1
ATOM 3097 C CA . ARG A 1 199 ? 20.938 29.154 -1.940 1.00 8.74 201 ARG A CA 1
ATOM 3098 C C . ARG A 1 199 ? 20.671 27.754 -2.579 1.00 8.96 201 ARG A C 1
ATOM 3099 O O . ARG A 1 199 ? 19.674 27.068 -2.260 1.00 10.14 201 ARG A O 1
ATOM 3109 N N . ASP A 1 200 ? 21.503 27.354 -3.508 1.00 9.63 202 ASP A N 1
ATOM 3110 C CA . ASP A 1 200 ? 21.293 26.032 -4.121 1.00 10.05 202 ASP A CA 1
ATOM 3111 C C . ASP A 1 200 ? 21.240 24.891 -3.109 1.00 9.25 202 ASP A C 1
ATOM 3112 O O . ASP A 1 200 ? 20.439 23.943 -3.263 1.00 12.33 202 ASP A O 1
ATOM 3121 N N . LEU A 1 201 ? 22.045 24.996 -2.059 1.00 8.00 203 LEU A N 1
ATOM 3122 C CA . LEU A 1 201 ? 22.148 23.967 -1.018 1.00 8.29 203 LEU A CA 1
ATOM 3123 C C . LEU A 1 201 ? 21.112 24.107 0.047 1.00 8.77 203 LEU A C 1
ATOM 3124 O O . LEU A 1 201 ? 21.090 23.263 0.970 1.00 8.97 203 LEU A O 1
ATOM 3140 N N . THR A 1 202 ? 20.214 25.086 -0.010 1.00 9.10 204 THR A N 1
ATOM 3141 C CA . THR A 1 202 ? 19.220 25.332 1.044 1.00 10.75 204 THR A CA 1
ATOM 3142 C C . THR A 1 202 ? 17.803 25.448 0.492 1.00 10.54 204 THR A C 1
ATOM 3143 O O . THR A 1 202 ? 16.928 25.908 1.193 1.00 13.92 204 THR A O 1
ATOM 3154 N N . THR A 1 203 ? 17.571 24.979 -0.715 1.00 10.50 205 THR A N 1
ATOM 3155 C CA . THR A 1 203 ? 16.283 25.097 -1.379 1.00 12.19 205 THR A CA 1
ATOM 3156 C C . THR A 1 203 ? 15.735 23.732 -1.782 1.00 15.47 205 THR A C 1
ATOM 3157 O O . THR A 1 203 ? 14.829 23.663 -2.637 1.00 17.26 205 THR A O 1
ATOM 3168 N N . LYS A 1 204 ? 16.226 22.628 -1.200 1.00 11.94 206 LYS A N 1
ATOM 3169 C CA . LYS A 1 204 ? 15.763 21.301 -1.567 1.00 11.81 206 LYS A CA 1
ATOM 3170 C C . LYS A 1 204 ? 14.834 20.645 -0.537 1.00 11.85 206 LYS A C 1
ATOM 3171 O O . LYS A 1 204 ? 14.138 19.672 -0.820 1.00 13.65 206 LYS A O 1
ATOM 3190 N N . ALA A 1 205 ? 14.810 21.147 0.690 1.00 10.14 207 ALA A N 1
ATOM 3191 C CA . ALA A 1 205 ? 14.119 20.469 1.784 1.00 11.14 207 ALA A CA 1
ATOM 3192 C C . ALA A 1 205 ? 12.655 20.751 1.734 1.00 11.50 207 ALA A C 1
ATOM 3193 O O . ALA A 1 205 ? 12.233 21.691 1.030 1.00 12.81 207 ALA A O 1
ATOM 3200 N N . THR A 1 206 ? 11.872 19.992 2.459 1.00 9.45 208 THR A N 1
ATOM 3201 C CA . THR A 1 206 ? 10.420 20.189 2.544 1.00 12.24 208 THR A CA 1
ATOM 3202 C C . THR A 1 206 ? 10.089 21.556 3.139 1.00 12.57 208 THR A C 1
ATOM 3203 O O . THR A 1 206 ? 9.154 22.254 2.694 1.00 16.31 208 THR A O 1
ATOM 3214 N N . LEU A 1 207 ? 10.855 21.937 4.134 1.00 12.32 209 LEU A N 1
ATOM 3215 C CA . LEU A 1 207 ? 10.675 23.178 4.872 1.00 13.80 209 LEU A CA 1
ATOM 3216 C C . LEU A 1 207 ? 12.056 23.648 5.310 1.00 12.46 209 LEU A C 1
ATOM 3217 O O . LEU A 1 207 ? 12.867 22.842 5.782 1.00 11.22 209 LEU A O 1
ATOM 3233 N N . VAL A 1 208 ? 12.328 24.927 5.184 1.00 11.90 210 VAL A N 1
ATOM 3234 C CA . VAL A 1 208 ? 13.634 25.478 5.588 1.00 11.77 210 VAL A CA 1
ATOM 3235 C C . VAL A 1 208 ? 13.401 26.582 6.618 1.00 14.08 210 VAL A C 1
ATOM 3236 O O . VAL A 1 208 ? 12.535 27.455 6.409 1.00 17.72 210 VAL A O 1
ATOM 3249 N N . LEU A 1 209 ? 14.055 26.474 7.770 1.00 12.72 211 LEU A N 1
ATOM 3250 C CA . LEU A 1 209 ? 13.851 27.377 8.915 1.00 16.30 211 LEU A CA 1
ATOM 3251 C C . LEU A 1 209 ? 15.131 27.987 9.357 1.00 15.76 211 LEU A C 1
ATOM 3252 O O . LEU A 1 209 ? 16.179 27.402 9.207 1.00 14.30 211 LEU A O 1
ATOM 3268 N N . ASN A 1 210 ? 15.049 29.151 9.983 1.00 16.62 212 ASN A N 1
ATOM 3269 C CA . ASN A 1 210 ? 16.223 29.780 10.567 1.00 18.49 212 ASN A CA 1
ATOM 3270 C C . ASN A 1 210 ? 16.593 29.194 11.914 1.00 15.78 212 ASN A C 1
ATOM 3271 O O . ASN A 1 210 ? 17.745 29.255 12.307 1.00 16.26 212 ASN A O 1
ATOM 3282 N N . SER A 1 211 ? 15.636 28.576 12.597 1.00 16.20 213 SER A N 1
ATOM 3283 C CA . SER A 1 211 ? 15.884 28.036 13.915 1.00 15.18 213 SER A CA 1
ATOM 3284 C C . SER A 1 211 ? 14.868 26.970 14.207 1.00 13.44 213 SER A C 1
ATOM 3285 O O . SER A 1 211 ? 13.740 27.032 13.710 1.00 14.68 213 SER A O 1
ATOM 3293 N N . LEU A 1 212 ? 15.235 26.009 15.048 1.00 14.37 214 LEU A N 1
ATOM 3294 C CA . LEU A 1 212 ? 14.235 25.047 15.545 1.00 15.76 214 LEU A CA 1
ATOM 3295 C C . LEU A 1 212 ? 13.096 25.723 16.298 1.00 19.95 214 LEU A C 1
ATOM 3296 O O . LEU A 1 212 ? 11.994 25.174 16.346 1.00 18.44 214 LEU A O 1
ATOM 3312 N N . GLN A 1 213 ? 13.353 26.905 16.855 1.00 17.41 215 GLN A N 1
ATOM 3313 C CA . GLN A 1 213 ? 12.333 27.688 17.536 1.00 21.57 215 GLN A CA 1
ATOM 3314 C C . GLN A 1 213 ? 11.139 28.031 16.653 1.00 23.55 215 GLN A C 1
ATOM 3315 O O . GLN A 1 213 ? 10.066 28.315 17.144 1.00 28.68 215 GLN A O 1
ATOM 3329 N N . ASP A 1 214 ? 11.346 28.052 15.351 1.00 20.80 216 ASP A N 1
ATOM 3330 C CA . ASP A 1 214 ? 10.318 28.437 14.402 1.00 26.87 216 ASP A CA 1
ATOM 3331 C C . ASP A 1 214 ? 9.518 27.245 13.862 1.00 22.68 216 ASP A C 1
ATOM 3332 O O . ASP A 1 214 ? 8.613 27.430 13.065 1.00 25.55 216 ASP A O 1
ATOM 3341 N N . PHE A 1 215 ? 9.866 26.022 14.279 1.00 18.52 217 PHE A N 1
ATOM 3342 C CA . PHE A 1 215 ? 9.158 24.846 13.818 1.00 18.53 217 PHE A CA 1
ATOM 3343 C C . PHE A 1 215 ? 7.770 24.820 14.452 1.00 20.94 217 PHE A C 1
ATOM 3344 O O . PHE A 1 215 ? 7.632 25.001 15.655 1.00 20.38 217 PHE A O 1
ATOM 3361 N N . GLN A 1 216 ? 6.763 24.609 13.613 1.00 20.49 218 GLN A N 1
ATOM 3362 C CA . GLN A 1 216 ? 5.374 24.535 14.049 1.00 23.17 218 GLN A CA 1
ATOM 3363 C C . GLN A 1 216 ? 4.909 23.105 13.844 1.00 19.82 218 GLN A C 1
ATOM 3364 O O . GLN A 1 216 ? 4.657 22.699 12.721 1.00 20.28 218 GLN A O 1
ATOM 3378 N N . PRO A 1 217 ? 4.892 22.291 14.895 1.00 21.16 219 PRO A N 1
ATOM 3379 C CA . PRO A 1 217 ? 4.621 20.856 14.739 1.00 20.99 219 PRO A CA 1
ATOM 3380 C C . PRO A 1 217 ? 3.316 20.541 14.011 1.00 21.79 219 PRO A C 1
ATOM 3381 O O . PRO A 1 217 ? 3.238 19.520 13.366 1.00 20.93 219 PRO A O 1
ATOM 3392 N N . GLU A 1 218 ? 2.327 21.417 14.133 1.00 21.99 220 GLU A N 1
ATOM 3393 C CA . GLU A 1 218 ? 1.009 21.196 13.540 1.00 26.36 220 GLU A CA 1
ATOM 3394 C C . GLU A 1 218 ? 1.082 21.185 12.030 1.00 24.97 220 GLU A C 1
ATOM 3395 O O . GLU A 1 218 ? 0.230 20.591 11.393 1.00 23.26 220 GLU A O 1
ATOM 3407 N N . LEU A 1 219 ? 2.100 21.805 11.438 1.00 22.82 221 LEU A N 1
ATOM 3408 C CA . LEU A 1 219 ? 2.224 21.780 9.987 1.00 20.82 221 LEU A CA 1
ATOM 3409 C C . LEU A 1 219 ? 2.378 20.365 9.485 1.00 22.51 221 LEU A C 1
ATOM 3410 O O . LEU A 1 219 ? 2.019 20.059 8.341 1.00 25.16 221 LEU A O 1
ATOM 3426 N N . PHE A 1 220 ? 2.904 19.493 10.337 1.00 22.45 222 PHE A N 1
ATOM 3427 C CA . PHE A 1 220 ? 3.080 18.092 10.010 1.00 19.90 222 PHE A CA 1
ATOM 3428 C C . PHE A 1 220 ? 2.105 17.174 10.764 1.00 23.57 222 PHE A C 1
ATOM 3429 O O . PHE A 1 220 ? 2.341 15.963 10.922 1.00 23.71 222 PHE A O 1
ATOM 3446 N N . GLY A 1 221 ? 0.979 17.739 11.195 1.00 23.48 223 GLY A N 1
ATOM 3447 C CA . GLY A 1 221 ? -0.063 16.949 11.817 1.00 26.66 223 GLY A CA 1
ATOM 3448 C C . GLY A 1 221 ? 0.270 16.513 13.223 1.00 27.94 223 GLY A C 1
ATOM 3449 O O . GLY A 1 221 ? -0.330 15.564 13.722 1.00 29.10 223 GLY A O 1
ATOM 3453 N N . LEU A 1 222 ? 1.223 17.189 13.862 1.00 23.80 224 LEU A N 1
ATOM 3454 C CA . LEU A 1 222 ? 1.573 16.881 15.241 1.00 27.95 224 LEU A CA 1
ATOM 3455 C C . LEU A 1 222 ? 0.890 17.869 16.180 1.00 27.68 224 LEU A C 1
ATOM 3456 O O . LEU A 1 222 ? 0.464 18.936 15.765 1.00 26.09 224 LEU A O 1
ATOM 3472 N N . PRO A 1 223 ? 0.776 17.510 17.466 1.00 28.22 225 PRO A N 1
ATOM 3473 C CA . PRO A 1 223 ? 0.198 18.412 18.456 1.00 30.01 225 PRO A CA 1
ATOM 3474 C C . PRO A 1 223 ? 0.881 19.763 18.473 1.00 31.29 225 PRO A C 1
ATOM 3475 O O . PRO A 1 223 ? 2.105 19.807 18.406 1.00 28.97 225 PRO A O 1
ATOM 3486 N N . SER A 1 224 ? 0.116 20.845 18.534 1.0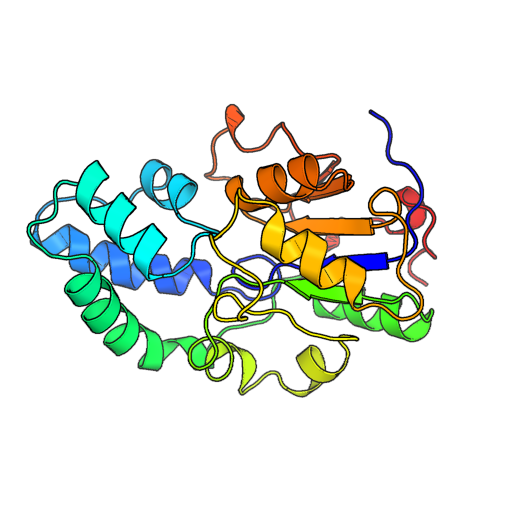0 29.12 226 SER A N 1
ATOM 3487 C CA . SER A 1 224 ? 0.692 22.172 18.710 1.00 29.98 226 SER A CA 1
ATOM 3488 C C . SER A 1 224 ? 1.315 22.299 20.085 1.00 30.27 226 SER A C 1
ATOM 3489 O O . SER A 1 224 ? 1.002 21.519 20.993 1.00 31.37 226 SER A O 1
ATOM 3497 N N . TYR A 1 225 ? 2.157 23.317 20.226 1.00 33.41 227 TYR A N 1
ATOM 3498 C CA . TYR A 1 225 ? 2.745 23.674 21.503 1.00 33.19 227 TYR A CA 1
ATOM 3499 C C . TYR A 1 225 ? 1.655 24.241 22.398 1.00 40.05 227 TYR A C 1
ATOM 3500 O O . TYR A 1 225 ? 0.844 25.050 21.946 1.00 44.55 227 TYR A O 1
ATOM 3518 N N . GLU A 1 226 ? 1.644 23.815 23.656 1.00 47.34 228 GLU A N 1
ATOM 3519 C CA . GLU A 1 226 ? 0.664 24.293 24.636 1.00 55.11 228 GLU A CA 1
ATOM 3520 C C . GLU A 1 226 ? 1.101 25.618 25.249 1.00 61.06 228 GLU A C 1
ATOM 3521 O O . GLU A 1 226 ? 2.298 25.868 25.410 1.00 63.59 228 GLU A O 1
#

Nearest PDB structures (foldseek):
  3l5k-assembly1_A  TM=9.140E-01  e=1.314E-41  Homo sapiens
  3kbb-assembly1_A  TM=7.049E-01  e=7.472E-15  Thermotoga maritima MSB8
  3s6j-assembly3_D  TM=8.597E-01  e=2.500E-11  Pseudomonas syringae pv. tomato
  3s6j-assembly1_A  TM=8.385E-01  e=6.687E-11  Pseudomonas syringae pv. tomato
  4eek-assembly1_A  TM=7.345E-01  e=1.352E-11  Deinococcus radiodurans

Secondary structure (DSSP, 8-state):
------SEEEE--BTTTB--HHHHHHHHHHHHHTTT----HHHHHHHTTS-HHHHHHHHHHHHT-SS-HHHHHHHHHHHHTTT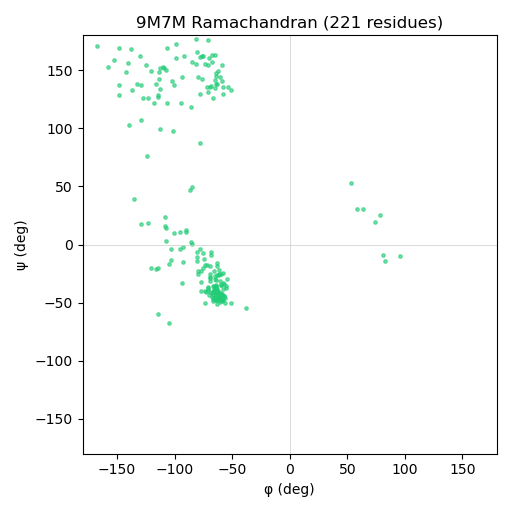GGG-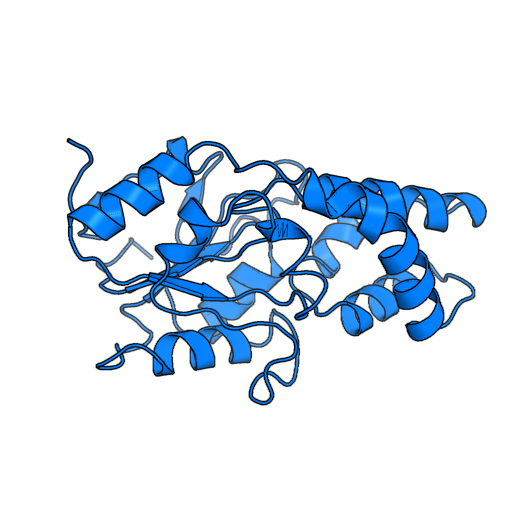-BPTTHHHHHHHHHHTT--EEEE----HHHHHHHHTT-HHHHTTSS-EE-TT-TT--S-TTSTHHHHHHHTTSSSPPPGGGEEEEESSHHHHHHHHHTT-EEEE---TTS-SGGGSSSSEE-S-GGG--GGGGTPPPP-

Radius of gyration: 16.97 Å; Cα contacts (8 Å, |Δi|>4): 424; chains: 1; bounding box: 50×33×34 Å

Solvent-accessible surface area: 10318 Å² total; per-residue (Å²): 123,110,47,102,82,6,67,25,0,0,0,10,0,17,12,2,0,0,48,0,27,126,12,36,30,98,10,16,55,99,0,0,72,116,60,137,70,137,18,28,79,100,2,8,7,82,10,10,19,55,47,49,79,42,12,1,63,41,0,14,94,77,22,136,4,99,28,45,68,93,98,0,28,127,49,3,54,64,59,0,107,126,52,0,22,77,4,48,39,52,76,14,0,91,118,0,0,90,15,0,128,161,81,59,29,45,3,0,0,0,1,12,13,26,53,63,11,22,83,66,0,1,53,162,30,126,131,9,13,78,39,14,67,38,57,0,28,2,78,28,135,83,4,137,98,2,0,52,40,34,38,0,0,46,1,0,0,120,93,11,113,111,84,17,59,44,114,80,0,0,0,0,1,10,2,8,19,0,3,70,0,0,74,67,8,46,5,26,0,0,0,16,20,64,79,97,11,54,122,107,69,22,90,111,17,42,42,60,21,140,24,4,116,73,4,103,0,85,79,0,54,9,47,62,62,147

Organism: Homo sapiens (NCBI:txid9606)

GO terms:
  GO:1990738 pseudouridine 5'-phosphatase activity (F, IDA)
  GO:0005829 cytosol (C, TAS)
  GO:0005515 protein binding (F, IPI)

Sequence (226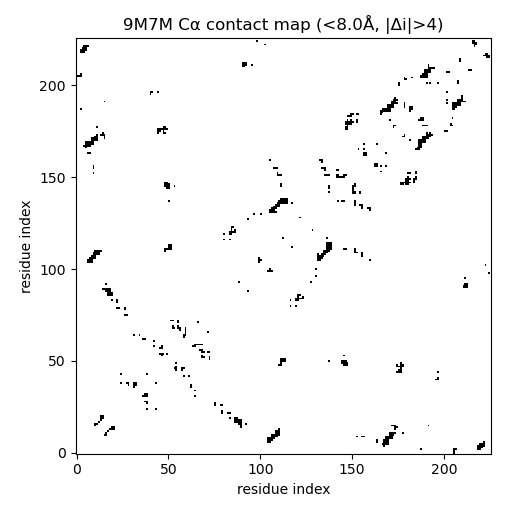 aa):
APPQPVTHLIFDMDGLLLDTERLYSVVFQEICNRYDKKYSWDVKSLVMGKKALEAAQIIIDVLQLPMSKEELVEESQTKLKEVFPTAALMPGAEKLIIHLRKHGIPFALATSSGSASFDDMKTSRHKEFFSLFSHIVLGDDPEVQHGKPDPDIFLACAKRFSPPPAMEKCLVFEDAPNGVEAALAAGMQVVMVPDGNLSRDLTTKATLVLNSLQDFQPELFGLPSYE

Foldseek 3Di:
DAAAAFQEEEEEPDPFFWPCLVVLQVLVQVVLVVVPFGCDLVLSQVQAFWAQLVSQVSCCVVSVDPDHSVVVSVSSCVSSLVPLLVIDTFPLNQVVLVQCLVVVRAYEYFYQYDDVSVCSNCVPVVVSNVSHPYYHYNPPPQHPITFPALRRVVVGQVPDVPRDDLQNYEYEEAHLSPQNSSVVSVYAYEYQYDPPHDPVSQPRGNHYDVGSVPDANVSNPDDGDD